Protein AF-A0A9X8H9K8-F1 (afdb_monomer_lite)

Secondary structure (DSSP, 8-state):
-HHHHHHHTTT---SSPEEE-S-TTSHHHHHHHHHHHHTT--EEE-SS--HHHHHHHHHHTT-SEEEE-HHHHHHHHH-GGGGGS--TT--EEEE-SS---HHHHHHHHHHHS-EEEEEEE-GGGSSEEEEPPTT-PPTT--BPBPTT-EEEEE-TTT-PBPPTT--EEEEEESTTS----TT-HHHHHHHB-TTSPEEEEEEEEE-TTS-EEEEEETTT----S---

Sequence (228 aa):
MAINLVQMGHSESFNSPAMIVLPYYHIYASTLMNMVLVSGYAQVILPKFDHRQFLHCLQRYRITKAHIVPPIATFLAKHPIVDEYDLSALRMLVSAAAPLGAGLQDAVHLRLGIQVKQCYGLTELSPIVNYSKDGHSKPASTGTLVPHTELRVVCPSSGADLPPDQVGELWYRGPQVMLGYLDNDQATEDTTTTCGFLKTGDLGYIDNDGHVFVVDRLKELIKYKGHQ

Organism: Aphanomyces astaci (NCBI:txid112090)

Foldseek 3Di:
DVVVLVLCVVQDDADFAEEQQDACVDLVSVSVVVNCVVNVHHYDYDNHDDPCVVQCCCQVRLGQEYEDEQVVLVCLLDPPCNVVHPNVSHAEYEYEPDFHDLVSQVSNCVRPVHGYAYFFFDVQQSTTQAGHHPPRGDRQFNHAGGPFKDWFFAAPVPRDGDDAPDKGWIKMAGPRGHPADPPCVPVRPVQADPVRIGTPQWIWGAHPVRTIHTDGGVVPPPPDPDDD

Radius of gyration: 18.36 Å; chains: 1; bounding box: 42×42×49 Å

Structure (mmCIF, N/CA/C/O backbone):
data_AF-A0A9X8H9K8-F1
#
_entry.id   AF-A0A9X8H9K8-F1
#
loop_
_atom_site.group_PDB
_atom_site.id
_atom_site.type_symbol
_atom_site.label_atom_id
_atom_site.label_alt_id
_atom_site.label_comp_id
_atom_site.label_asym_id
_atom_site.label_entity_id
_atom_site.label_seq_id
_atom_site.pdbx_PDB_ins_code
_atom_site.Cartn_x
_atom_site.Cartn_y
_atom_site.Cartn_z
_atom_site.occupancy
_atom_site.B_iso_or_equiv
_atom_site.auth_seq_id
_atom_site.auth_comp_id
_atom_site.auth_asym_id
_atom_site.auth_atom_id
_atom_site.pdbx_PDB_model_num
ATOM 1 N N . MET A 1 1 ? -1.819 -14.319 -6.420 1.00 74.69 1 MET A N 1
ATOM 2 C CA . MET A 1 1 ? -2.507 -14.137 -5.113 1.00 74.69 1 MET A CA 1
ATOM 3 C C . MET A 1 1 ? -1.893 -14.972 -3.984 1.00 74.69 1 MET A C 1
ATOM 5 O O . MET A 1 1 ? -1.414 -14.374 -3.036 1.00 74.69 1 MET A O 1
ATOM 9 N N . ALA A 1 2 ? -1.845 -16.314 -4.055 1.00 86.06 2 ALA A N 1
ATOM 10 C CA . ALA A 1 2 ? -1.319 -17.154 -2.957 1.00 86.06 2 ALA A CA 1
ATOM 11 C C . ALA A 1 2 ? 0.119 -16.798 -2.523 1.00 86.06 2 ALA A C 1
ATOM 13 O O . ALA A 1 2 ? 0.406 -16.709 -1.336 1.00 86.06 2 ALA A O 1
ATOM 14 N N . ILE A 1 3 ? 0.994 -16.508 -3.489 1.00 91.06 3 ILE A N 1
ATOM 15 C CA . ILE A 1 3 ? 2.368 -16.042 -3.246 1.00 91.06 3 ILE A CA 1
ATOM 16 C C . ILE A 1 3 ? 2.382 -14.758 -2.407 1.00 91.06 3 ILE A C 1
ATOM 18 O O . ILE A 1 3 ? 3.138 -14.657 -1.447 1.00 91.06 3 ILE A O 1
ATOM 22 N N . ASN A 1 4 ? 1.488 -13.815 -2.709 1.00 90.88 4 ASN A N 1
ATOM 23 C CA . ASN A 1 4 ? 1.386 -12.551 -1.991 1.00 90.88 4 ASN A CA 1
ATOM 24 C C . ASN A 1 4 ? 0.891 -12.753 -0.550 1.00 90.88 4 ASN A C 1
ATOM 26 O O . ASN A 1 4 ? 1.374 -12.076 0.348 1.00 90.88 4 ASN A O 1
ATOM 30 N N . LEU A 1 5 ? 0.033 -13.752 -0.289 1.00 89.75 5 LEU A N 1
ATOM 31 C CA . LEU A 1 5 ? -0.342 -14.133 1.084 1.00 89.75 5 LEU A CA 1
ATOM 32 C C . LEU A 1 5 ? 0.888 -14.546 1.910 1.00 89.75 5 LEU A C 1
ATOM 34 O O . LEU A 1 5 ? 1.029 -14.129 3.057 1.00 89.75 5 LEU A O 1
ATOM 38 N N . VAL A 1 6 ? 1.800 -15.323 1.314 1.00 89.50 6 VAL A N 1
ATOM 39 C CA . VAL A 1 6 ? 3.037 -15.778 1.973 1.00 89.50 6 VAL A CA 1
ATOM 40 C C . VAL A 1 6 ? 4.039 -14.631 2.138 1.00 89.50 6 VAL A C 1
ATOM 42 O O . VAL A 1 6 ? 4.610 -14.463 3.216 1.00 89.50 6 VAL A O 1
ATOM 45 N N . GLN A 1 7 ? 4.227 -13.809 1.099 1.00 91.69 7 GLN A N 1
ATOM 46 C CA . GLN A 1 7 ? 5.099 -12.628 1.145 1.00 91.69 7 GLN A CA 1
ATOM 47 C C . GLN A 1 7 ? 4.666 -11.653 2.247 1.00 91.69 7 GLN A C 1
ATOM 49 O O . GLN A 1 7 ? 5.504 -11.117 2.971 1.00 91.69 7 GLN A O 1
ATOM 54 N N . MET A 1 8 ? 3.356 -11.462 2.403 1.00 88.19 8 MET A N 1
ATOM 55 C CA . MET A 1 8 ? 2.783 -10.523 3.360 1.00 88.19 8 MET A CA 1
ATOM 56 C C . MET A 1 8 ? 2.756 -11.040 4.798 1.00 88.19 8 MET A C 1
ATOM 58 O O . MET A 1 8 ? 2.789 -10.222 5.713 1.00 88.19 8 MET A O 1
ATOM 62 N N . GLY A 1 9 ? 2.752 -12.358 5.023 1.00 81.56 9 GLY A N 1
ATOM 63 C CA . GLY A 1 9 ? 2.664 -12.941 6.370 1.00 81.56 9 GLY A CA 1
ATOM 64 C C . GLY A 1 9 ? 3.788 -12.524 7.331 1.00 81.56 9 GLY A C 1
ATOM 65 O O . GLY A 1 9 ? 3.611 -12.580 8.543 1.00 81.56 9 GLY A O 1
ATOM 66 N N . HIS A 1 10 ? 4.930 -12.063 6.810 1.00 74.44 10 HIS A N 1
ATOM 67 C CA . HIS A 1 10 ? 6.041 -11.549 7.623 1.00 74.44 10 HIS A CA 1
ATOM 68 C C . HIS A 1 10 ? 5.888 -10.069 8.009 1.00 74.44 10 HIS A C 1
ATOM 70 O O . HIS A 1 10 ? 6.450 -9.628 9.015 1.00 74.44 10 HIS A O 1
ATOM 76 N N . SER A 1 11 ? 5.154 -9.298 7.204 1.00 77.56 11 SER A N 1
ATOM 77 C CA . SER A 1 11 ? 5.037 -7.840 7.339 1.00 77.56 11 SER A CA 1
ATOM 78 C C . SER A 1 11 ? 3.696 -7.407 7.919 1.00 77.56 11 SER A C 1
ATOM 80 O O . SER A 1 11 ? 3.621 -6.358 8.560 1.00 77.56 11 SER A O 1
ATOM 82 N N . GLU A 1 12 ? 2.651 -8.204 7.709 1.00 83.75 12 GLU A N 1
ATOM 83 C CA . GLU A 1 12 ? 1.298 -7.925 8.160 1.00 83.75 12 GLU A CA 1
ATOM 84 C C . GLU A 1 12 ? 0.826 -8.995 9.141 1.00 83.75 12 GLU A C 1
ATOM 86 O O . GLU A 1 12 ? 0.737 -10.177 8.815 1.00 83.75 12 GLU A O 1
ATOM 91 N N . SER A 1 13 ? 0.504 -8.552 10.353 1.00 83.19 13 SER A N 1
ATOM 92 C CA . SER A 1 13 ? -0.080 -9.384 11.395 1.00 83.19 13 SER A CA 1
ATOM 93 C C . SER A 1 13 ? -1.441 -8.842 11.816 1.00 83.19 13 SER A C 1
ATOM 95 O O . SER A 1 13 ? -1.668 -7.628 11.898 1.00 83.19 13 SER A O 1
ATOM 97 N N . PHE A 1 14 ? -2.343 -9.776 12.105 1.00 86.50 14 PHE A N 1
ATOM 98 C CA . PHE A 1 14 ? -3.642 -9.501 12.698 1.00 86.50 14 PHE A CA 1
ATOM 99 C C . PHE A 1 14 ? -3.575 -9.813 14.192 1.00 86.50 14 PHE A C 1
ATOM 101 O O . PHE A 1 14 ? -2.952 -10.782 14.607 1.00 86.50 14 PHE A O 1
ATOM 108 N N . ASN A 1 15 ? -4.196 -8.971 15.014 1.00 89.69 15 ASN A N 1
ATOM 109 C CA . ASN A 1 15 ? -4.331 -9.178 16.462 1.00 89.69 15 ASN A CA 1
ATOM 110 C C . ASN A 1 15 ? -5.748 -8.846 16.969 1.00 89.69 15 ASN A C 1
ATOM 112 O O . ASN A 1 15 ? -6.004 -8.852 18.170 1.00 89.69 15 ASN A O 1
ATOM 116 N N . SER A 1 16 ? -6.666 -8.564 16.047 1.00 93.00 16 SER A N 1
ATOM 117 C CA . SER A 1 16 ? -8.094 -8.336 16.257 1.00 93.00 16 SER A CA 1
ATOM 118 C C . SER A 1 16 ? -8.845 -8.770 14.988 1.00 93.00 16 SER A C 1
ATOM 120 O O . SER A 1 16 ? -8.193 -9.096 13.988 1.00 93.00 16 SER A O 1
ATOM 122 N N . PRO A 1 17 ? -10.189 -8.819 14.992 1.00 95.12 17 PRO A N 1
ATOM 123 C CA . PRO A 1 17 ? -10.944 -9.033 13.764 1.00 95.12 17 PRO A CA 1
ATOM 124 C C . PRO A 1 17 ? -10.557 -8.010 12.689 1.00 95.12 17 PRO A C 1
ATOM 126 O O . PRO A 1 17 ? -10.309 -6.844 12.992 1.00 95.12 17 PRO A O 1
ATOM 129 N N . ALA A 1 18 ? -10.527 -8.427 11.427 1.00 92.75 18 ALA A N 1
ATOM 130 C CA . ALA A 1 18 ? -10.243 -7.518 10.327 1.00 92.75 18 ALA A CA 1
ATOM 131 C C . ALA A 1 18 ? -11.543 -6.944 9.767 1.00 92.75 18 ALA A C 1
ATOM 133 O O . ALA A 1 18 ? -12.471 -7.681 9.426 1.00 92.75 18 ALA A O 1
ATOM 134 N N . MET A 1 19 ? -11.601 -5.622 9.639 1.00 93.81 19 MET A N 1
ATOM 135 C CA . MET A 1 19 ? -12.696 -4.957 8.948 1.00 93.81 19 MET A CA 1
ATOM 136 C C . MET A 1 19 ? -12.435 -4.927 7.443 1.00 93.81 19 MET A C 1
ATOM 138 O O . MET A 1 19 ? -11.392 -4.440 7.004 1.00 93.81 19 MET A O 1
ATOM 142 N N . ILE A 1 20 ? -13.408 -5.391 6.660 1.00 92.44 20 ILE A N 1
ATOM 143 C CA . ILE A 1 20 ? -13.356 -5.366 5.200 1.00 92.44 20 ILE A CA 1
ATOM 144 C C . ILE A 1 20 ? -14.542 -4.561 4.679 1.00 92.44 20 ILE A C 1
ATOM 146 O O . ILE A 1 20 ? -15.690 -4.995 4.737 1.00 92.44 20 ILE A O 1
ATOM 150 N N . VAL A 1 21 ? -14.235 -3.372 4.167 1.00 93.06 21 VAL A N 1
ATOM 151 C CA . VAL A 1 21 ? -15.191 -2.420 3.574 1.00 93.06 21 VAL A CA 1
ATOM 152 C C . VAL A 1 21 ? -14.879 -2.139 2.096 1.00 93.06 21 VAL A C 1
ATOM 154 O O . VAL A 1 21 ? -15.425 -1.228 1.479 1.00 93.06 21 VAL A O 1
ATOM 157 N N . LEU A 1 22 ? -13.959 -2.921 1.528 1.00 91.06 22 LEU A N 1
ATOM 158 C CA . LEU A 1 22 ? -13.488 -2.814 0.153 1.00 91.06 22 LEU A CA 1
ATOM 159 C C . LEU A 1 22 ? -14.243 -3.808 -0.751 1.00 91.06 22 LEU A C 1
ATOM 161 O O . LEU A 1 22 ? -14.633 -4.874 -0.270 1.00 91.06 22 LEU A O 1
ATOM 165 N N . PRO A 1 23 ? -14.424 -3.525 -2.054 1.00 90.00 23 PRO A N 1
ATOM 166 C CA . PRO A 1 23 ? -15.195 -4.399 -2.937 1.00 90.00 23 PRO A CA 1
ATOM 167 C C . PRO A 1 23 ? -14.481 -5.726 -3.227 1.00 90.00 23 PRO A C 1
ATOM 169 O O . PRO A 1 23 ? -13.364 -5.724 -3.737 1.00 90.00 23 PRO A O 1
ATOM 172 N N . TYR A 1 24 ? -15.139 -6.861 -2.966 1.00 90.06 24 TYR A N 1
ATOM 173 C CA . TYR A 1 24 ? -14.538 -8.209 -3.053 1.00 90.06 24 TYR A CA 1
ATOM 174 C C . TYR A 1 24 ? -14.131 -8.621 -4.469 1.00 90.06 24 TYR A C 1
ATOM 176 O O . TYR A 1 24 ? -13.235 -9.444 -4.635 1.00 90.06 24 TYR A O 1
ATOM 184 N N . TYR A 1 25 ? -14.755 -8.031 -5.489 1.00 89.81 25 TYR A N 1
ATOM 185 C CA . TYR A 1 25 ? -14.369 -8.246 -6.883 1.00 89.81 25 TYR A CA 1
ATOM 186 C C . TYR A 1 25 ? -13.014 -7.609 -7.224 1.00 89.81 25 TYR A C 1
ATOM 188 O O . TYR A 1 25 ? -12.415 -7.955 -8.237 1.00 89.81 25 TYR A O 1
ATOM 196 N N . HIS A 1 26 ? -12.522 -6.676 -6.402 1.00 92.88 26 HIS A N 1
ATOM 197 C CA . HIS A 1 26 ? -11.209 -6.077 -6.576 1.00 92.88 26 HIS A CA 1
ATOM 198 C C . HIS A 1 26 ? -10.160 -6.842 -5.765 1.00 92.88 26 HIS A C 1
ATOM 200 O O . HIS A 1 26 ? -10.367 -7.208 -4.603 1.00 92.88 26 HIS A O 1
ATOM 206 N N . ILE A 1 27 ? -8.986 -7.029 -6.362 1.00 93.25 27 ILE A N 1
ATOM 207 C CA . ILE A 1 27 ? -7.906 -7.855 -5.814 1.00 93.25 27 ILE A CA 1
ATOM 208 C C . ILE A 1 27 ? -7.432 -7.419 -4.421 1.00 93.25 27 ILE A C 1
ATOM 210 O O . ILE A 1 27 ? -7.004 -8.258 -3.632 1.00 93.25 27 ILE A O 1
ATOM 214 N N . TYR A 1 28 ? -7.548 -6.129 -4.088 1.00 92.50 28 TYR A N 1
ATOM 215 C CA . TYR A 1 28 ? -7.171 -5.616 -2.769 1.00 92.50 28 TYR A CA 1
ATOM 216 C C . TYR A 1 28 ? -8.033 -6.241 -1.658 1.00 92.50 28 TYR A C 1
ATOM 218 O O . TYR A 1 28 ? -7.501 -6.795 -0.696 1.00 92.50 28 TYR A O 1
ATOM 226 N N . ALA A 1 29 ? -9.360 -6.232 -1.821 1.00 92.69 29 ALA A N 1
ATOM 227 C CA . ALA A 1 29 ? -10.271 -6.834 -0.853 1.00 92.69 29 ALA A CA 1
ATOM 228 C C . ALA A 1 29 ? -10.161 -8.362 -0.851 1.00 92.69 29 ALA A C 1
ATOM 230 O O . ALA A 1 29 ? -10.112 -8.966 0.217 1.00 92.69 29 ALA A O 1
ATOM 231 N N . SER A 1 30 ? -10.074 -8.976 -2.038 1.00 92.62 30 SER A N 1
ATOM 232 C CA . SER A 1 30 ? -9.941 -10.432 -2.172 1.00 92.62 30 SER A CA 1
ATOM 233 C C . SER A 1 30 ? -8.671 -10.955 -1.490 1.00 92.62 30 SER A C 1
ATOM 235 O O . SER A 1 30 ? -8.712 -11.945 -0.759 1.00 92.62 30 SER A O 1
ATOM 237 N N . THR A 1 31 ? -7.545 -10.254 -1.638 1.00 92.50 31 THR A N 1
ATOM 238 C CA . THR A 1 31 ? -6.287 -10.633 -0.975 1.00 92.50 31 THR A CA 1
ATOM 239 C C . THR A 1 31 ? -6.387 -10.455 0.534 1.00 92.50 31 THR A C 1
ATOM 241 O O . THR A 1 31 ? -6.048 -11.382 1.263 1.00 92.50 31 THR A O 1
ATOM 244 N N . LEU A 1 32 ? -6.929 -9.328 1.014 1.00 91.88 32 LEU A N 1
ATOM 245 C CA . LEU A 1 32 ? -7.140 -9.101 2.447 1.00 91.88 32 LEU A CA 1
ATOM 246 C C . LEU A 1 32 ? -8.042 -10.175 3.071 1.00 91.88 32 LEU A C 1
ATOM 248 O O . LEU A 1 32 ? -7.692 -10.736 4.104 1.00 91.88 32 LEU A O 1
ATOM 252 N N . MET A 1 33 ? -9.164 -10.504 2.427 1.00 92.88 33 MET A N 1
ATOM 253 C CA . MET A 1 33 ? -10.067 -11.578 2.853 1.00 92.88 33 MET A CA 1
ATOM 254 C C . MET A 1 33 ? -9.301 -12.894 3.042 1.00 92.88 33 MET A C 1
ATOM 256 O O . MET A 1 33 ? -9.379 -13.519 4.099 1.00 92.88 33 MET A O 1
ATOM 260 N N . ASN A 1 34 ? -8.503 -13.291 2.047 1.00 92.25 34 ASN A N 1
ATOM 261 C CA . ASN A 1 34 ? -7.706 -14.515 2.113 1.00 92.25 34 ASN A CA 1
ATOM 262 C C . ASN A 1 34 ? -6.601 -14.458 3.183 1.00 92.25 34 ASN A C 1
ATOM 264 O O . ASN A 1 34 ? -6.372 -15.456 3.865 1.00 92.25 34 ASN A O 1
ATOM 268 N N . MET A 1 35 ? -5.948 -13.309 3.384 1.00 91.38 35 MET A N 1
ATOM 269 C CA . MET A 1 35 ? -4.944 -13.137 4.444 1.00 91.38 35 MET A CA 1
ATOM 270 C C . MET A 1 35 ? -5.549 -13.352 5.833 1.00 91.38 35 MET A C 1
ATOM 272 O O . MET A 1 35 ? -4.948 -14.022 6.674 1.00 91.38 35 MET A O 1
ATOM 276 N N . VAL A 1 36 ? -6.747 -12.814 6.066 1.00 92.12 36 VAL A N 1
ATOM 277 C CA . VAL A 1 36 ? -7.453 -12.942 7.346 1.00 92.12 36 VAL A CA 1
ATOM 278 C C . VAL A 1 36 ? -7.913 -14.382 7.571 1.00 92.12 36 VAL A C 1
ATOM 280 O O . VAL A 1 36 ? -7.727 -14.907 8.670 1.00 92.12 36 VAL A O 1
ATOM 283 N N . LEU A 1 37 ? -8.439 -15.040 6.527 1.00 91.56 37 LEU A N 1
ATOM 284 C CA . LEU A 1 37 ? -8.818 -16.458 6.571 1.00 91.56 37 LEU A CA 1
ATOM 285 C C . LEU A 1 37 ? -7.637 -17.354 6.951 1.00 91.56 37 LEU A C 1
ATOM 287 O O . LEU A 1 37 ? -7.751 -18.148 7.880 1.00 91.56 37 LEU A O 1
ATOM 291 N N . VAL A 1 38 ? -6.499 -17.206 6.266 1.00 91.12 38 VAL A N 1
ATOM 292 C CA . VAL A 1 38 ? -5.294 -18.016 6.525 1.00 91.12 38 VAL A CA 1
ATOM 293 C C . VAL A 1 38 ? -4.709 -17.735 7.909 1.00 91.12 38 VAL A C 1
ATOM 295 O O . VAL A 1 38 ? -4.151 -18.631 8.536 1.00 91.12 38 VAL A O 1
ATOM 298 N N . SER A 1 39 ? -4.878 -16.514 8.413 1.00 90.06 39 SER A N 1
ATOM 299 C CA . SER A 1 39 ? -4.414 -16.120 9.745 1.00 90.06 39 SER A CA 1
ATOM 300 C C . SER A 1 39 ? -5.356 -16.574 10.872 1.00 90.06 39 SER A C 1
ATOM 302 O O . SER A 1 39 ? -5.020 -16.406 12.041 1.00 90.06 39 SER A O 1
ATOM 304 N N . GLY A 1 40 ? -6.532 -17.133 10.554 1.00 92.44 40 GLY A N 1
ATOM 305 C CA . GLY A 1 40 ? -7.491 -17.647 11.539 1.00 92.44 40 GLY A CA 1
ATOM 306 C C . GLY A 1 40 ? -8.252 -16.571 12.323 1.00 92.44 40 GLY A C 1
ATOM 307 O O . GLY A 1 40 ? -8.794 -16.863 13.389 1.00 92.44 40 GLY A O 1
ATOM 308 N N . TYR A 1 41 ? -8.307 -15.333 11.819 1.00 93.88 41 TYR A N 1
ATOM 309 C CA . TYR A 1 41 ? -9.029 -14.232 12.465 1.00 93.88 41 TYR A CA 1
ATOM 310 C C . TYR A 1 41 ? -10.443 -14.062 11.897 1.00 93.88 41 TYR A C 1
ATOM 312 O O . TYR A 1 41 ? -10.744 -14.419 10.758 1.00 93.88 41 TYR A O 1
ATOM 320 N N . ALA A 1 42 ? -11.333 -13.482 12.704 1.00 95.00 42 ALA A N 1
ATOM 321 C CA . ALA A 1 42 ? -12.679 -13.137 12.264 1.00 95.00 42 ALA A CA 1
ATOM 322 C C . ALA A 1 42 ? -12.664 -11.965 11.267 1.00 95.00 42 ALA A C 1
ATOM 324 O O . ALA A 1 42 ? -11.843 -11.051 11.368 1.00 95.00 42 ALA A O 1
ATOM 325 N N . GLN A 1 43 ? -13.625 -11.967 10.343 1.00 94.69 43 GLN A N 1
ATOM 326 C CA . GLN A 1 43 ? -13.836 -10.894 9.372 1.00 94.69 43 GLN A CA 1
ATOM 327 C C . GLN A 1 43 ? -15.133 -10.151 9.682 1.00 94.69 43 GLN A C 1
ATOM 329 O O . GLN A 1 43 ? -16.191 -10.764 9.823 1.00 94.69 43 GLN A O 1
ATOM 334 N N . VAL A 1 44 ? -15.055 -8.825 9.754 1.00 95.88 44 VAL A N 1
ATOM 335 C CA . VAL A 1 44 ? -16.216 -7.938 9.857 1.00 95.88 44 VAL A CA 1
ATOM 336 C C . VAL A 1 44 ? -16.438 -7.310 8.489 1.00 95.88 44 VAL A C 1
ATOM 338 O O . VAL A 1 44 ? -15.660 -6.462 8.054 1.00 95.88 44 VAL A O 1
ATOM 341 N N . ILE A 1 45 ? -17.481 -7.757 7.794 1.00 94.56 45 ILE A N 1
ATOM 342 C CA . ILE A 1 45 ? -17.725 -7.417 6.390 1.00 94.56 45 ILE A CA 1
ATOM 343 C C . ILE A 1 45 ? -18.803 -6.343 6.304 1.00 94.56 45 ILE A C 1
ATOM 345 O O . ILE A 1 45 ? -19.918 -6.538 6.788 1.00 94.56 45 ILE A O 1
ATOM 349 N N . LEU A 1 46 ? -18.480 -5.227 5.653 1.00 93.44 46 LEU A N 1
ATOM 350 C CA . LEU A 1 46 ? -19.440 -4.183 5.310 1.00 93.44 46 LEU A CA 1
ATOM 351 C C . LEU A 1 46 ? -19.689 -4.225 3.793 1.00 93.44 46 LEU A C 1
ATOM 353 O O . LEU A 1 46 ? -18.774 -3.903 3.035 1.00 93.44 46 LEU A O 1
ATOM 357 N N . PRO A 1 47 ? -20.905 -4.582 3.324 1.00 88.38 47 PRO A N 1
ATOM 358 C CA . PRO A 1 47 ? -21.208 -4.688 1.889 1.00 88.38 47 PRO A CA 1
ATOM 359 C C . PRO A 1 47 ? -21.023 -3.378 1.116 1.00 88.38 47 PRO A C 1
ATOM 361 O O . PRO A 1 47 ? -20.789 -3.381 -0.089 1.00 88.38 47 PRO A O 1
ATOM 364 N N . LYS A 1 48 ? -21.167 -2.252 1.817 1.00 89.50 48 LYS A N 1
ATOM 365 C CA . LYS A 1 48 ? -20.919 -0.903 1.319 1.00 89.50 48 LYS A CA 1
ATOM 366 C C . LYS A 1 48 ? -20.405 -0.033 2.457 1.00 89.50 48 LYS A C 1
ATOM 368 O O . LYS A 1 48 ? -20.696 -0.298 3.623 1.00 89.50 48 LYS A O 1
ATOM 373 N N . PHE A 1 49 ? -19.688 1.029 2.113 1.00 93.88 49 PHE A N 1
ATOM 374 C CA . PHE A 1 49 ? -19.282 2.026 3.091 1.00 93.88 49 PHE A CA 1
ATOM 375 C C . PHE A 1 49 ? -20.499 2.837 3.556 1.00 93.88 49 PHE A C 1
ATOM 377 O O . PHE A 1 49 ? -21.150 3.514 2.763 1.00 93.88 49 PHE A O 1
ATOM 384 N N . ASP A 1 50 ? -20.794 2.752 4.850 1.00 95.81 50 ASP A N 1
ATOM 385 C CA . ASP A 1 50 ? -21.749 3.595 5.564 1.00 95.81 50 ASP A CA 1
ATOM 386 C C . ASP A 1 50 ? -21.052 4.147 6.809 1.00 95.81 50 ASP A C 1
ATOM 388 O O . ASP A 1 50 ? -20.444 3.390 7.568 1.00 95.81 50 ASP A O 1
ATOM 392 N N . HIS A 1 51 ? -21.125 5.464 7.017 1.00 96.81 51 HIS A N 1
ATOM 393 C CA . HIS A 1 51 ? -20.372 6.150 8.070 1.00 96.81 51 HIS A CA 1
ATOM 394 C C . HIS A 1 51 ? -20.662 5.584 9.466 1.00 96.81 51 HIS A C 1
ATOM 396 O O . HIS A 1 51 ? -19.733 5.338 10.237 1.00 96.81 51 HIS A O 1
ATOM 402 N N . ARG A 1 52 ? -21.943 5.366 9.795 1.00 97.44 52 ARG A N 1
ATOM 403 C CA . ARG A 1 52 ? -22.357 4.914 11.130 1.00 97.44 52 ARG A CA 1
ATOM 404 C C . ARG A 1 52 ? -22.024 3.446 11.333 1.00 97.44 52 ARG A C 1
ATOM 406 O O . ARG A 1 52 ? -21.479 3.099 12.375 1.00 97.44 52 ARG A O 1
ATOM 413 N N . GLN A 1 53 ? -22.301 2.593 10.348 1.00 97.25 53 GLN A N 1
ATOM 414 C CA . GLN A 1 53 ? -21.977 1.168 10.445 1.00 97.25 53 GLN A CA 1
ATOM 415 C C . GLN A 1 53 ? -20.469 0.939 10.541 1.00 97.25 53 GLN A C 1
ATOM 417 O O . GLN A 1 53 ? -20.030 0.148 11.372 1.00 97.25 53 GLN A O 1
ATOM 422 N N . PHE A 1 54 ? -19.672 1.664 9.751 1.00 98.00 54 PHE A N 1
ATOM 423 C CA . PHE A 1 54 ? -18.214 1.577 9.791 1.00 98.00 54 PHE A CA 1
ATOM 424 C C . PHE A 1 54 ? -17.676 1.916 11.185 1.00 98.00 54 PHE A C 1
ATOM 426 O O . PHE A 1 54 ? -17.004 1.091 11.802 1.00 98.00 54 PHE A O 1
ATOM 433 N N . LEU A 1 55 ? -18.042 3.080 11.729 1.00 98.38 55 LEU A N 1
ATOM 434 C CA . LEU A 1 55 ? -17.602 3.501 13.063 1.00 98.38 55 LEU A CA 1
ATOM 435 C C . LEU A 1 55 ? -18.132 2.584 14.174 1.00 98.38 55 LEU A C 1
ATOM 437 O O . LEU A 1 55 ? -17.374 2.183 15.059 1.00 98.38 55 LEU A O 1
ATOM 441 N N . HIS A 1 56 ? -19.403 2.177 14.094 1.00 98.19 56 HIS A N 1
ATOM 442 C CA . HIS A 1 56 ? -19.998 1.236 15.040 1.00 98.19 56 HIS A CA 1
ATOM 443 C C . HIS A 1 56 ? -19.233 -0.087 15.072 1.00 98.19 56 HIS A C 1
ATOM 445 O O . HIS A 1 56 ? -18.942 -0.602 16.149 1.00 98.19 56 HIS A O 1
ATOM 451 N N . CYS A 1 57 ? -18.874 -0.636 13.911 1.00 98.00 57 CYS A N 1
ATOM 452 C CA . CYS A 1 57 ? -18.117 -1.876 13.832 1.00 98.00 57 CYS A CA 1
ATOM 453 C C . CYS A 1 57 ? -16.681 -1.719 14.355 1.00 98.00 57 CYS A C 1
ATOM 455 O O . CYS A 1 57 ? -16.210 -2.617 15.055 1.00 98.00 57 CYS A O 1
ATOM 457 N N . LEU A 1 58 ? -16.007 -0.593 14.080 1.00 97.81 58 LEU A N 1
ATOM 458 C CA . LEU A 1 58 ? -14.677 -0.313 14.637 1.00 97.81 58 LEU A 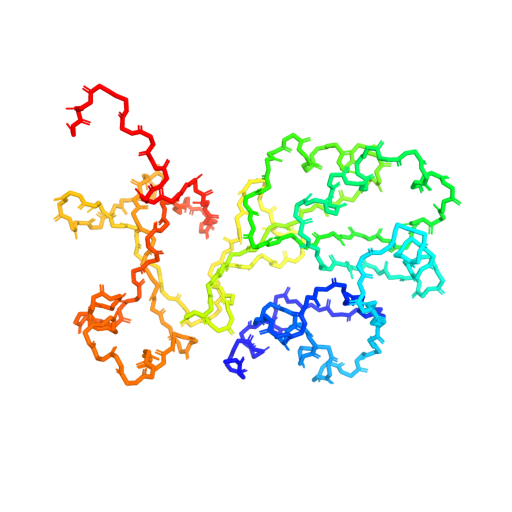CA 1
ATOM 459 C C . LEU A 1 58 ? -14.709 -0.360 16.173 1.00 97.81 58 LEU A C 1
ATOM 461 O O . LEU A 1 58 ? -13.898 -1.062 16.782 1.00 97.81 58 LEU A O 1
ATOM 465 N N . GLN A 1 59 ? -15.691 0.310 16.784 1.00 98.25 59 GLN A N 1
ATOM 466 C CA . GLN A 1 59 ? -15.889 0.341 18.235 1.00 98.25 59 GLN A CA 1
ATOM 467 C C . GLN A 1 59 ? -16.318 -1.027 18.794 1.00 98.25 59 GLN A C 1
ATOM 469 O O . GLN A 1 59 ? -15.686 -1.570 19.703 1.00 98.25 59 GLN A O 1
ATOM 474 N N . ARG A 1 60 ? -17.394 -1.615 18.252 1.00 98.06 60 ARG A N 1
ATOM 475 C CA . ARG A 1 60 ? -18.037 -2.832 18.781 1.00 98.06 60 ARG A CA 1
ATOM 476 C C . ARG A 1 60 ? -17.108 -4.039 18.786 1.00 98.06 60 ARG A C 1
ATOM 478 O O . ARG A 1 60 ? -17.168 -4.838 19.726 1.00 98.06 60 ARG A O 1
ATOM 485 N N . TYR A 1 61 ? -16.303 -4.177 17.734 1.00 97.69 61 TYR A N 1
ATOM 486 C CA . TYR A 1 61 ? -15.383 -5.299 17.542 1.00 97.69 61 TYR A CA 1
ATOM 487 C C . TYR A 1 61 ? -13.940 -4.963 17.928 1.00 97.69 61 TYR A C 1
ATOM 489 O O . TYR A 1 61 ? -13.068 -5.815 17.777 1.00 97.69 61 TYR A O 1
ATOM 497 N N . ARG A 1 62 ? -13.698 -3.752 18.459 1.00 97.19 62 ARG A N 1
ATOM 498 C CA . ARG A 1 62 ? -12.382 -3.270 18.908 1.00 97.19 62 ARG A CA 1
ATOM 499 C C . ARG A 1 62 ? -11.293 -3.479 17.852 1.00 97.19 62 ARG A C 1
ATOM 501 O O . ARG A 1 62 ? -10.221 -4.003 18.146 1.00 97.19 62 ARG A O 1
ATOM 508 N N . ILE A 1 63 ? -11.596 -3.083 16.618 1.00 97.06 63 ILE A N 1
ATOM 509 C CA . ILE A 1 63 ? -10.702 -3.251 15.470 1.00 97.06 63 ILE A CA 1
ATOM 510 C C . ILE A 1 63 ? -9.437 -2.420 15.699 1.00 97.06 63 ILE A C 1
ATOM 512 O O . ILE A 1 63 ? -9.501 -1.205 15.876 1.00 97.06 63 ILE A O 1
ATOM 516 N N . THR A 1 64 ? -8.283 -3.077 15.685 1.00 95.62 64 THR A N 1
ATOM 517 C CA . THR A 1 64 ? -6.974 -2.446 15.927 1.00 95.62 64 THR A CA 1
ATOM 518 C C . THR A 1 64 ? -6.334 -1.914 14.654 1.00 95.62 64 THR A C 1
ATOM 520 O O . THR A 1 64 ? -5.565 -0.952 14.703 1.00 95.62 64 THR A O 1
ATOM 523 N N . LYS A 1 65 ? -6.656 -2.517 13.508 1.00 93.56 65 LYS A N 1
ATOM 524 C CA . LYS A 1 65 ? -6.119 -2.148 12.203 1.00 93.56 65 LYS A CA 1
ATOM 525 C C . LYS A 1 65 ? -7.201 -2.260 11.139 1.00 93.56 65 LYS A C 1
ATOM 527 O O . LYS A 1 65 ? -7.848 -3.300 11.023 1.00 93.56 65 LYS A O 1
ATOM 532 N N . ALA A 1 66 ? -7.384 -1.203 10.353 1.00 95.00 66 ALA A N 1
ATOM 533 C CA . ALA A 1 66 ? -8.340 -1.198 9.249 1.00 95.00 66 ALA A CA 1
ATOM 534 C C . ALA A 1 66 ? -7.657 -0.865 7.918 1.00 95.00 66 ALA A C 1
ATOM 536 O O . ALA A 1 66 ? -6.827 0.041 7.830 1.00 95.00 66 ALA A O 1
ATOM 537 N N . HIS A 1 67 ? -8.037 -1.613 6.884 1.00 94.31 67 HIS A N 1
ATOM 538 C CA . HIS A 1 67 ? -7.604 -1.403 5.508 1.00 94.31 67 HIS A CA 1
ATOM 539 C C . HIS A 1 67 ? -8.655 -0.563 4.786 1.00 94.31 67 HIS A C 1
ATOM 541 O O . HIS A 1 67 ? -9.838 -0.914 4.765 1.00 94.31 67 HIS A O 1
ATOM 547 N N . ILE A 1 68 ? -8.231 0.571 4.243 1.00 95.44 68 ILE A N 1
ATOM 548 C CA . ILE A 1 68 ? -9.108 1.626 3.747 1.00 95.44 68 ILE A CA 1
ATOM 549 C C . ILE A 1 68 ? -8.583 2.216 2.431 1.00 95.44 68 ILE A C 1
ATOM 551 O O . ILE A 1 68 ? -7.520 1.857 1.930 1.00 95.44 68 ILE A O 1
ATOM 555 N N . VAL A 1 69 ? -9.349 3.150 1.875 1.00 93.62 69 VAL A N 1
ATOM 556 C CA . VAL A 1 69 ? -8.961 3.995 0.736 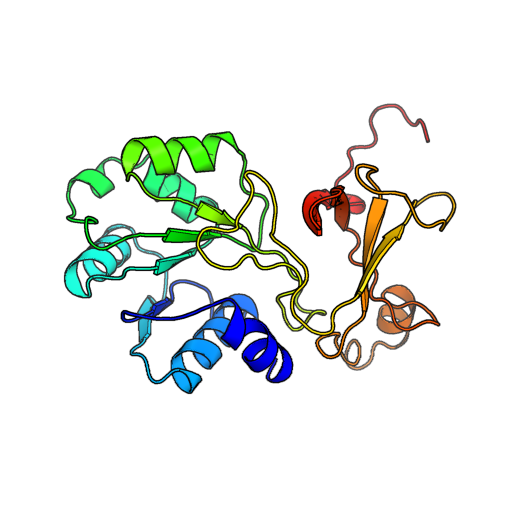1.00 93.62 69 VAL A CA 1
ATOM 557 C C . VAL A 1 69 ? -8.925 5.472 1.162 1.00 93.62 69 VAL A C 1
ATOM 559 O O . VAL A 1 69 ? -9.570 5.821 2.161 1.00 93.62 69 VAL A O 1
ATOM 562 N N . PRO A 1 70 ? -8.248 6.371 0.417 1.00 93.31 70 PRO A N 1
ATOM 563 C CA . PRO A 1 70 ? -8.103 7.781 0.801 1.00 93.31 70 PRO A CA 1
ATOM 564 C C . PRO A 1 70 ? -9.406 8.535 1.145 1.00 93.31 70 PRO A C 1
ATOM 566 O O . PRO A 1 70 ? -9.394 9.330 2.092 1.00 93.31 70 PRO A O 1
ATOM 569 N N . PRO A 1 71 ? -10.561 8.286 0.486 1.00 94.94 71 PRO A N 1
ATOM 570 C CA . PRO A 1 71 ? -11.828 8.896 0.898 1.00 94.94 71 PRO A CA 1
ATOM 571 C C . PRO A 1 71 ? -12.250 8.552 2.335 1.00 94.94 71 PRO A C 1
ATOM 573 O O . PRO A 1 71 ? -12.752 9.417 3.051 1.00 94.94 71 PRO A O 1
ATOM 576 N N . ILE A 1 72 ? -11.995 7.323 2.798 1.00 96.44 72 ILE A N 1
ATOM 577 C CA . ILE A 1 72 ? -12.311 6.903 4.173 1.00 96.44 72 ILE A CA 1
ATOM 578 C C . ILE A 1 72 ? -11.347 7.562 5.168 1.00 96.44 72 ILE A C 1
ATOM 580 O O . ILE A 1 72 ? -11.775 7.992 6.236 1.00 96.44 72 ILE A O 1
ATOM 584 N N . ALA A 1 73 ? -10.066 7.719 4.811 1.00 96.12 73 ALA A N 1
ATOM 585 C CA . ALA A 1 73 ? -9.117 8.484 5.626 1.00 96.12 73 ALA A CA 1
ATOM 586 C C . ALA A 1 73 ? -9.563 9.951 5.759 1.00 96.12 73 ALA A C 1
ATOM 588 O O . ALA A 1 73 ? -9.529 10.515 6.849 1.00 96.12 73 ALA A O 1
ATOM 589 N N . THR A 1 74 ? -10.059 10.550 4.670 1.00 96.38 74 THR A N 1
ATOM 590 C CA . THR A 1 74 ? -10.618 11.914 4.674 1.00 96.38 74 THR A CA 1
ATOM 591 C C . THR A 1 74 ? -11.837 12.020 5.583 1.00 96.38 74 THR A C 1
ATOM 593 O O . THR A 1 74 ? -11.939 12.964 6.369 1.00 96.38 74 THR A O 1
ATOM 596 N N . PHE A 1 75 ? -12.744 11.044 5.508 1.00 97.69 75 PHE A N 1
ATOM 597 C CA . PHE A 1 75 ? -13.891 10.946 6.406 1.00 97.69 75 PHE A CA 1
ATOM 598 C C . PHE A 1 75 ? -13.450 10.886 7.877 1.00 97.69 75 PHE A C 1
ATOM 600 O O . PHE A 1 75 ? -13.907 11.702 8.678 1.00 97.69 75 PHE A O 1
ATOM 607 N N . LEU A 1 76 ? -12.515 9.992 8.213 1.00 97.75 76 LEU A N 1
ATOM 608 C CA . LEU A 1 76 ? -11.978 9.850 9.569 1.00 97.75 76 LEU A CA 1
ATOM 609 C C . LEU A 1 76 ? -11.315 11.142 10.068 1.00 97.75 76 LEU A C 1
ATOM 611 O O . LEU A 1 76 ? -11.532 11.542 11.209 1.00 97.75 76 LEU A O 1
ATOM 615 N N . ALA A 1 77 ? -10.580 11.843 9.207 1.00 97.06 77 ALA A N 1
ATOM 616 C CA . ALA A 1 77 ? -9.913 13.093 9.560 1.00 97.06 77 ALA A CA 1
ATOM 617 C C . ALA A 1 77 ? -10.875 14.269 9.796 1.00 97.06 77 ALA A C 1
ATOM 619 O O . ALA A 1 77 ? -10.570 15.136 10.608 1.00 97.06 77 ALA A O 1
ATOM 620 N N . LYS A 1 78 ? -12.009 14.337 9.083 1.00 97.00 78 LYS A N 1
ATOM 621 C CA . LYS A 1 78 ? -12.795 15.586 8.980 1.00 97.00 78 LYS A CA 1
ATOM 622 C C . LYS A 1 78 ? -14.239 15.502 9.463 1.00 97.00 78 LYS A C 1
ATOM 624 O O . LYS A 1 78 ? -14.807 16.522 9.837 1.00 97.00 78 LYS A O 1
ATOM 629 N N . HIS A 1 79 ? -14.879 14.335 9.407 1.00 98.12 79 HIS A N 1
ATOM 630 C CA . HIS A 1 79 ? -16.321 14.253 9.644 1.00 98.12 79 HIS A CA 1
ATOM 631 C C . HIS A 1 79 ? -16.638 14.256 11.152 1.00 98.12 79 HIS A C 1
ATOM 633 O O . HIS A 1 79 ? -16.119 13.390 11.856 1.00 98.12 79 HIS A O 1
ATOM 639 N N . PRO A 1 80 ? -17.506 15.142 11.680 1.00 97.62 80 PRO A N 1
ATOM 640 C CA . PRO A 1 80 ? -17.722 15.311 13.128 1.00 97.62 80 PRO A CA 1
ATOM 641 C C . PRO A 1 80 ? -18.257 14.054 13.827 1.00 97.62 80 PRO A C 1
ATOM 643 O O . PRO A 1 80 ? -17.853 13.754 14.938 1.00 97.62 80 PRO A O 1
ATOM 646 N N . ILE A 1 81 ? -19.076 13.255 13.135 1.00 98.19 81 ILE A N 1
ATOM 647 C CA . ILE A 1 81 ? -19.626 11.991 13.661 1.00 98.19 81 ILE A CA 1
ATOM 648 C C . ILE A 1 81 ? -18.574 11.017 14.218 1.00 98.19 81 ILE A C 1
ATOM 650 O O . ILE A 1 81 ? -18.907 10.159 15.021 1.00 98.19 81 ILE A O 1
ATOM 654 N N . VAL A 1 82 ? -17.316 11.114 13.779 1.00 98.25 82 VAL A N 1
ATOM 655 C CA . VAL A 1 82 ? -16.220 10.269 14.273 1.00 98.25 82 VAL A CA 1
ATOM 656 C C . VAL A 1 82 ? -16.015 10.468 15.778 1.00 98.25 82 VAL A C 1
ATOM 658 O O . VAL A 1 82 ? -15.721 9.498 16.467 1.00 98.25 82 VAL A O 1
ATOM 661 N N . ASP A 1 83 ? -16.259 11.678 16.293 1.00 97.50 83 ASP A N 1
ATOM 662 C CA . ASP A 1 83 ? -16.103 12.009 17.715 1.00 97.50 83 ASP A CA 1
ATOM 663 C C . ASP A 1 83 ? -17.239 11.426 18.586 1.00 97.50 83 ASP A C 1
ATOM 665 O O . ASP A 1 83 ? -17.145 11.433 19.810 1.00 97.50 83 ASP A O 1
ATOM 669 N N . GLU A 1 84 ? -18.306 10.890 17.974 1.00 98.25 84 GLU A N 1
ATOM 670 C CA . GLU A 1 84 ? -19.396 10.191 18.677 1.00 98.25 84 GLU A CA 1
ATOM 671 C C . GLU A 1 84 ? -19.041 8.730 19.034 1.00 98.25 84 GLU A C 1
ATOM 673 O O . GLU A 1 84 ? -19.834 8.061 19.700 1.00 98.25 84 GLU A O 1
ATOM 678 N N . TYR A 1 85 ? -17.888 8.209 18.587 1.00 98.50 85 TYR A N 1
ATOM 679 C CA . TYR A 1 85 ? -17.499 6.803 18.755 1.00 98.50 85 TYR A CA 1
ATOM 680 C C . TYR A 1 85 ? -16.168 6.648 19.499 1.00 98.50 85 TYR A C 1
ATOM 682 O O . TYR A 1 85 ? -15.207 7.382 19.279 1.00 98.50 85 TYR A O 1
ATOM 690 N N . ASP A 1 86 ? -16.082 5.612 20.332 1.00 98.06 86 ASP A N 1
ATOM 691 C CA . ASP A 1 86 ? -14.841 5.172 20.964 1.00 98.06 86 ASP A CA 1
ATOM 692 C C . ASP A 1 86 ? -13.985 4.381 19.965 1.00 98.06 86 ASP A C 1
ATOM 694 O O . ASP A 1 86 ? -14.175 3.180 19.744 1.00 98.06 86 ASP A O 1
ATOM 698 N N . LEU A 1 87 ? -13.008 5.070 19.373 1.00 97.88 87 LEU A N 1
ATOM 699 C CA . LEU A 1 87 ? -12.002 4.482 18.488 1.00 97.88 87 LEU A CA 1
ATOM 700 C C . LEU A 1 87 ? -10.675 4.191 19.206 1.00 97.88 87 LEU A C 1
ATOM 702 O O . LEU A 1 87 ? -9.667 3.932 18.550 1.00 97.88 87 LEU A O 1
ATOM 706 N N . SER A 1 88 ? -10.656 4.167 20.544 1.00 96.94 88 SER A N 1
ATOM 707 C CA . SER A 1 88 ? -9.439 3.947 21.346 1.00 96.94 88 SER A CA 1
ATOM 708 C C . SER A 1 88 ? -8.784 2.578 21.147 1.00 96.94 88 SER A C 1
ATOM 710 O O . SER A 1 88 ? -7.679 2.360 21.643 1.00 96.94 88 SER A O 1
ATOM 712 N N . ALA A 1 89 ? -9.437 1.637 20.459 1.00 97.12 89 ALA A N 1
ATOM 713 C CA . ALA A 1 89 ? -8.852 0.357 20.064 1.00 97.12 89 ALA A CA 1
ATOM 714 C C . ALA A 1 89 ? -8.031 0.450 18.768 1.00 97.12 89 ALA A C 1
ATOM 716 O O . ALA A 1 89 ? -7.090 -0.325 18.602 1.00 97.12 89 ALA A O 1
ATOM 717 N N . LEU A 1 90 ? -8.357 1.394 17.879 1.00 96.81 90 LEU A N 1
ATOM 718 C CA . LEU A 1 90 ? -7.684 1.563 16.598 1.00 96.81 90 LEU A CA 1
ATOM 719 C C . LEU A 1 90 ? -6.242 2.036 16.837 1.00 96.81 90 LEU A C 1
ATOM 721 O O . LEU A 1 90 ? -5.970 2.889 17.683 1.00 96.81 90 LEU A O 1
ATOM 725 N N . ARG A 1 91 ? -5.291 1.426 16.133 1.00 94.38 91 ARG A N 1
ATOM 726 C CA . ARG A 1 91 ? -3.847 1.688 16.263 1.00 94.38 91 ARG A CA 1
ATOM 727 C C . ARG A 1 91 ? -3.223 2.107 14.944 1.00 94.38 91 ARG A C 1
ATOM 729 O O . ARG A 1 91 ? -2.249 2.853 14.942 1.00 94.38 91 ARG A O 1
ATOM 736 N N . MET A 1 92 ? -3.772 1.625 13.832 1.00 93.75 92 MET A N 1
ATOM 737 C CA . MET A 1 92 ? -3.212 1.867 12.512 1.00 93.75 92 MET A CA 1
ATOM 738 C C . MET A 1 92 ? -4.276 1.798 11.423 1.00 93.75 92 MET A C 1
ATOM 740 O O . MET A 1 92 ? -5.209 0.995 11.478 1.00 93.75 92 MET A O 1
ATOM 744 N N . LEU A 1 93 ? -4.084 2.614 10.394 1.00 95.06 93 LEU A N 1
ATOM 745 C CA . LEU A 1 93 ? -4.794 2.507 9.128 1.00 95.06 93 LEU A CA 1
ATOM 746 C C . LEU A 1 93 ? -3.813 2.129 8.023 1.00 95.06 93 LEU A C 1
ATOM 748 O O . LEU A 1 93 ? -2.681 2.614 7.996 1.00 95.06 93 LEU A O 1
ATOM 752 N N . VAL A 1 94 ? -4.267 1.285 7.103 1.00 94.69 94 VAL A N 1
ATOM 753 C CA . VAL A 1 94 ? -3.538 0.935 5.881 1.00 94.69 94 VAL A CA 1
ATOM 754 C C . VAL A 1 94 ? -4.320 1.496 4.706 1.00 94.69 94 VAL A C 1
ATOM 756 O O . VAL A 1 94 ? -5.476 1.123 4.52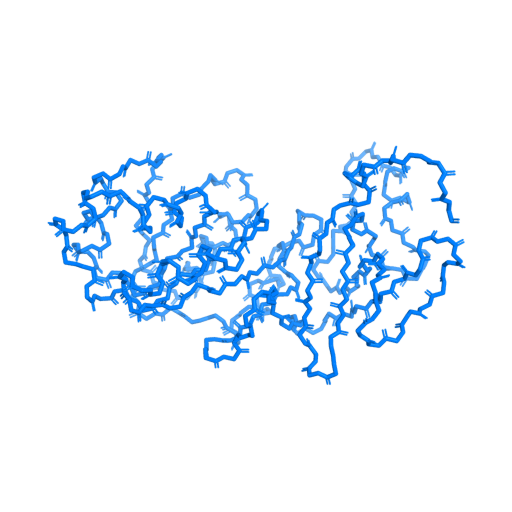0 1.00 94.69 94 VAL A O 1
ATOM 759 N N . SER A 1 95 ? -3.717 2.401 3.942 1.00 94.06 95 SER A N 1
ATOM 760 C CA . SER A 1 95 ? -4.337 3.010 2.763 1.00 94.06 95 SER A CA 1
ATOM 761 C C . SER A 1 95 ? -3.636 2.555 1.489 1.00 94.06 95 SER A C 1
ATOM 763 O O . SER A 1 95 ? -2.409 2.527 1.432 1.00 94.06 95 SER A O 1
ATOM 765 N N . ALA A 1 96 ? -4.409 2.243 0.454 1.00 92.00 96 ALA A N 1
ATOM 766 C CA . ALA A 1 96 ? -3.881 1.900 -0.866 1.00 92.00 96 ALA A CA 1
ATOM 767 C C . ALA A 1 96 ? -4.831 2.369 -1.978 1.00 92.00 96 ALA A C 1
ATOM 769 O O . ALA A 1 96 ? -5.782 3.112 -1.728 1.00 92.00 96 ALA A O 1
ATOM 770 N N . ALA A 1 97 ? -4.583 1.893 -3.201 1.00 84.44 97 ALA A N 1
ATOM 771 C CA . ALA A 1 97 ? -5.360 2.125 -4.426 1.00 84.44 97 ALA A CA 1
ATOM 772 C C . ALA A 1 97 ? -5.328 3.555 -4.993 1.00 84.44 97 ALA A C 1
ATOM 774 O O . ALA A 1 97 ? -5.576 3.728 -6.183 1.00 84.44 97 ALA A O 1
ATOM 775 N N . ALA A 1 98 ? -4.999 4.563 -4.189 1.00 84.88 98 ALA A N 1
ATOM 776 C CA . ALA A 1 98 ? -4.741 5.921 -4.651 1.00 84.88 98 ALA A CA 1
ATOM 777 C C . ALA A 1 98 ? -3.740 6.630 -3.720 1.00 84.88 98 ALA A C 1
ATOM 779 O O . ALA A 1 98 ? -3.667 6.270 -2.538 1.00 84.88 98 ALA A O 1
ATOM 780 N N . PRO A 1 99 ? -2.998 7.636 -4.224 1.00 81.94 99 PRO A N 1
ATOM 781 C CA . PRO A 1 99 ? -2.063 8.406 -3.415 1.00 81.94 99 PRO A CA 1
ATOM 782 C C . PRO A 1 99 ? -2.748 9.061 -2.213 1.00 81.94 99 PRO A C 1
ATOM 784 O O . PRO A 1 99 ? -3.815 9.672 -2.333 1.00 81.94 99 PRO A O 1
ATOM 787 N N . LEU A 1 100 ? -2.118 8.957 -1.046 1.00 83.38 100 LEU A N 1
ATOM 788 C CA . LEU A 1 100 ? -2.521 9.666 0.158 1.00 83.38 100 LEU A CA 1
ATOM 789 C C . LEU A 1 100 ? -1.636 10.907 0.317 1.00 83.38 100 LEU A C 1
ATOM 791 O O . LEU A 1 100 ? -0.430 10.798 0.527 1.00 83.38 100 LEU A O 1
ATOM 795 N N . GLY A 1 101 ? -2.229 12.098 0.232 1.00 78.62 101 GLY A N 1
ATOM 796 C CA . GLY A 1 101 ? -1.486 13.338 0.465 1.00 78.62 101 GLY A CA 1
ATOM 797 C C . GLY A 1 101 ? -0.960 13.415 1.902 1.00 78.62 101 GLY A C 1
ATOM 798 O O . GLY A 1 101 ? -1.687 13.076 2.837 1.00 78.62 101 GLY A O 1
ATOM 799 N N . ALA A 1 102 ? 0.269 13.907 2.090 1.00 74.75 102 ALA A N 1
ATOM 800 C CA . ALA A 1 102 ? 0.913 14.004 3.408 1.00 74.75 102 ALA A CA 1
ATOM 801 C C . ALA A 1 102 ? 0.033 14.725 4.449 1.00 74.75 102 ALA A C 1
ATOM 803 O O . ALA A 1 102 ? -0.189 14.209 5.540 1.00 74.75 102 ALA A O 1
ATOM 804 N N . GLY A 1 103 ? -0.608 15.836 4.065 1.00 87.56 103 GLY A N 1
ATOM 805 C CA . GLY A 1 103 ? -1.508 16.571 4.963 1.00 87.56 103 GLY A CA 1
ATOM 806 C C . GLY A 1 103 ? -2.729 15.770 5.439 1.00 87.56 103 GLY A C 1
ATOM 807 O O . GLY A 1 103 ? -3.307 16.094 6.474 1.00 87.56 103 GLY A O 1
ATOM 808 N N . LEU A 1 104 ? -3.129 14.710 4.725 1.00 91.19 104 LEU A N 1
ATOM 809 C CA . LEU A 1 104 ? -4.193 13.817 5.182 1.00 91.19 104 LEU A CA 1
ATOM 810 C C . LEU A 1 104 ? -3.692 12.811 6.229 1.00 91.19 104 LEU A C 1
ATOM 812 O O . LEU A 1 104 ? -4.435 12.517 7.165 1.00 91.19 104 LEU A O 1
ATOM 816 N N . GLN A 1 105 ? -2.452 12.319 6.117 1.00 91.69 105 GLN A N 1
ATOM 817 C CA . GLN A 1 105 ? -1.834 11.496 7.169 1.00 91.69 105 GLN A CA 1
ATOM 818 C C . GLN A 1 105 ? -1.766 12.283 8.481 1.00 91.69 105 GLN A C 1
ATOM 820 O O . GLN A 1 105 ? -2.214 11.786 9.516 1.00 91.69 105 GLN A O 1
ATOM 825 N N . ASP A 1 106 ? -1.307 13.533 8.407 1.00 92.25 106 ASP A N 1
ATOM 826 C CA . ASP A 1 106 ? -1.196 14.424 9.563 1.00 92.25 106 ASP A CA 1
ATOM 827 C C . ASP A 1 106 ? -2.562 14.749 10.174 1.00 92.25 106 ASP A C 1
ATOM 829 O O . ASP A 1 106 ? -2.718 14.716 11.391 1.00 92.25 106 ASP A O 1
ATOM 833 N N . ALA A 1 107 ? -3.584 15.004 9.349 1.00 95.06 107 ALA A N 1
ATOM 834 C CA . ALA A 1 107 ? -4.931 15.291 9.840 1.00 95.06 107 ALA A CA 1
ATOM 835 C C . ALA A 1 107 ? -5.560 14.093 10.575 1.00 95.06 107 ALA A C 1
ATOM 837 O O . ALA A 1 107 ? -6.210 14.269 11.607 1.00 95.06 107 ALA A O 1
ATOM 838 N N . VAL A 1 108 ? -5.351 12.869 10.073 1.00 95.88 108 VAL A N 1
ATOM 839 C CA . VAL A 1 108 ? -5.777 11.654 10.782 1.00 95.88 108 VAL A CA 1
ATOM 840 C C . VAL A 1 108 ? -4.999 11.493 12.087 1.00 95.88 108 VAL A C 1
ATOM 842 O O . VAL A 1 108 ? -5.605 11.206 13.121 1.00 95.88 108 VAL A O 1
ATOM 845 N N . HIS A 1 109 ? -3.681 11.699 12.053 1.00 94.44 109 HIS A N 1
ATOM 846 C CA . HIS A 1 109 ? -2.833 11.586 13.234 1.00 94.44 109 HIS A CA 1
ATOM 847 C C . HIS A 1 109 ? -3.232 12.584 14.325 1.00 94.44 109 HIS A C 1
ATOM 849 O O . HIS A 1 109 ? -3.418 12.188 15.472 1.00 94.44 109 HIS A O 1
ATOM 855 N N . LEU A 1 110 ? -3.443 13.850 13.963 1.00 95.81 110 LEU A N 1
ATOM 856 C CA . LEU A 1 110 ? -3.836 14.908 14.890 1.00 95.81 110 LEU A CA 1
ATOM 857 C C . LEU A 1 110 ? -5.164 14.599 15.593 1.00 95.81 110 LEU A C 1
ATOM 859 O O . LEU A 1 110 ? -5.315 14.899 16.774 1.00 95.81 110 LEU A O 1
ATOM 863 N N . ARG A 1 111 ? -6.124 14.002 14.877 1.00 96.94 111 ARG A N 1
ATOM 864 C CA . ARG A 1 111 ? -7.451 13.711 15.430 1.00 96.94 111 ARG A CA 1
ATOM 865 C C . ARG A 1 111 ? -7.506 12.409 16.224 1.00 96.94 111 ARG A C 1
ATOM 867 O O . ARG A 1 111 ? -8.122 12.367 17.281 1.00 96.94 111 ARG A O 1
ATOM 874 N N . LEU A 1 112 ? -6.921 11.337 15.691 1.00 96.75 112 LEU A N 1
ATOM 875 C CA . LEU A 1 112 ? -7.091 9.979 16.223 1.00 96.75 112 LEU A CA 1
ATOM 876 C C . LEU A 1 112 ? -5.853 9.451 16.961 1.00 96.75 112 LEU A C 1
ATOM 878 O O . LEU A 1 112 ? -5.927 8.393 17.579 1.00 96.75 112 LEU A O 1
ATOM 882 N N . GLY A 1 113 ? -4.712 10.139 16.884 1.00 95.31 113 GLY A N 1
ATOM 883 C CA . GLY A 1 113 ? -3.455 9.705 17.502 1.00 95.31 113 GLY A CA 1
ATOM 884 C C . GLY A 1 113 ? -2.829 8.463 16.856 1.00 95.31 113 GLY A C 1
ATOM 885 O O . GLY A 1 113 ? -1.952 7.841 17.450 1.00 95.31 113 GLY A O 1
ATOM 886 N N . ILE A 1 114 ? -3.268 8.079 15.653 1.00 94.38 114 ILE A N 1
ATOM 887 C CA . ILE A 1 114 ? -2.814 6.868 14.948 1.00 94.38 114 ILE A CA 1
ATOM 888 C C . ILE A 1 114 ? -2.047 7.205 13.673 1.00 94.38 114 ILE A C 1
ATOM 890 O O . ILE A 1 114 ? -2.163 8.301 13.130 1.00 94.38 114 ILE A O 1
ATOM 894 N N . GLN A 1 115 ? -1.272 6.243 13.178 1.00 91.00 115 GLN A N 1
ATOM 895 C CA . GLN A 1 115 ? -0.567 6.359 11.902 1.00 91.00 115 GLN A CA 1
ATOM 896 C C . GLN A 1 115 ? -1.409 5.810 10.745 1.00 91.00 115 GLN A C 1
ATOM 898 O O . GLN A 1 115 ? -2.142 4.827 10.898 1.00 91.00 115 GLN A O 1
ATOM 903 N N . VAL A 1 116 ? -1.245 6.413 9.564 1.00 93.19 116 VAL A N 1
ATOM 904 C CA . VAL A 1 116 ? -1.764 5.886 8.296 1.00 93.19 116 VAL A CA 1
ATOM 905 C C . VAL A 1 116 ? -0.586 5.459 7.430 1.00 93.19 116 VAL A C 1
ATOM 907 O O . VAL A 1 116 ? 0.088 6.309 6.846 1.00 93.19 116 VAL A O 1
ATOM 910 N N . LYS A 1 117 ? -0.332 4.152 7.334 1.00 92.56 117 LYS A N 1
ATOM 911 C CA . LYS A 1 117 ? 0.677 3.624 6.409 1.00 92.56 117 LYS A CA 1
ATOM 912 C C . LYS A 1 117 ? 0.079 3.467 5.014 1.00 92.56 117 LYS A C 1
ATOM 914 O O . LYS A 1 117 ? -1.102 3.138 4.878 1.00 92.56 117 LYS A O 1
ATOM 919 N N . GLN A 1 118 ? 0.891 3.693 3.988 1.00 93.56 118 GLN A N 1
ATOM 920 C CA . GLN A 1 118 ? 0.512 3.401 2.610 1.00 93.56 118 GLN A CA 1
ATOM 921 C C . GLN A 1 118 ? 1.108 2.068 2.164 1.00 93.56 118 GLN A C 1
ATOM 923 O O . GLN A 1 118 ? 2.166 1.663 2.646 1.00 93.56 118 GLN A O 1
ATOM 928 N N . CYS A 1 119 ? 0.435 1.406 1.231 1.00 94.44 119 CYS A N 1
ATOM 929 C CA . CYS A 1 119 ? 1.016 0.328 0.444 1.00 94.44 119 CYS A CA 1
ATOM 930 C C . CYS A 1 119 ? 0.710 0.517 -1.039 1.00 94.44 119 CYS A C 1
ATOM 932 O O . CYS A 1 119 ? -0.216 1.245 -1.409 1.00 94.44 119 CYS A O 1
ATOM 934 N N . TYR A 1 120 ? 1.506 -0.129 -1.887 1.00 95.81 120 TYR A N 1
ATOM 935 C CA . TYR A 1 120 ? 1.388 0.009 -3.333 1.00 95.81 120 TYR A CA 1
ATOM 936 C C . TYR A 1 120 ? 1.416 -1.335 -4.050 1.00 95.81 120 TYR A C 1
ATOM 938 O O . TYR A 1 120 ? 2.025 -2.314 -3.599 1.00 95.81 120 TYR A O 1
ATOM 946 N N . GLY A 1 121 ? 0.708 -1.354 -5.174 1.00 95.31 121 GLY A N 1
ATOM 947 C CA . GLY A 1 121 ? 0.411 -2.546 -5.924 1.00 95.31 121 GLY A CA 1
ATOM 948 C C . GLY A 1 121 ? -0.494 -2.293 -7.121 1.00 95.31 121 GLY A C 1
ATOM 949 O O . GLY A 1 121 ? -1.170 -1.267 -7.191 1.00 95.31 121 GLY A O 1
ATOM 950 N N . LEU A 1 122 ? -0.545 -3.274 -8.018 1.00 95.50 122 LEU A N 1
ATOM 951 C CA . LEU A 1 122 ? -1.460 -3.330 -9.159 1.00 95.50 122 LEU A CA 1
ATOM 952 C C . LEU A 1 122 ? -2.131 -4.701 -9.216 1.00 95.50 122 LEU A C 1
ATOM 954 O O . LEU A 1 122 ? -1.658 -5.657 -8.602 1.00 95.50 122 LEU A O 1
ATOM 958 N N . THR A 1 123 ? -3.209 -4.830 -9.984 1.00 94.94 123 THR A N 1
ATOM 959 C CA . THR A 1 123 ? -3.854 -6.134 -10.211 1.00 94.94 123 THR A CA 1
ATOM 960 C C . THR A 1 123 ? -2.880 -7.146 -10.795 1.00 94.94 123 THR A C 1
ATOM 962 O O . THR A 1 123 ? -2.810 -8.290 -10.342 1.00 94.94 123 THR A O 1
ATOM 965 N N . GLU A 1 124 ? -2.049 -6.682 -11.713 1.00 96.00 124 GLU A N 1
ATOM 966 C CA . GLU A 1 124 ? -1.013 -7.431 -12.402 1.00 96.00 124 GLU A CA 1
ATOM 967 C C . GLU A 1 124 ? 0.152 -7.850 -11.484 1.00 96.00 124 GLU A C 1
ATOM 969 O O . GLU A 1 124 ? 1.008 -8.631 -11.888 1.00 96.00 124 GLU A O 1
ATOM 974 N N . LEU A 1 125 ? 0.178 -7.375 -10.232 1.00 95.50 125 LEU A N 1
ATOM 975 C CA . LEU A 1 125 ? 1.184 -7.703 -9.216 1.00 95.50 125 LEU A CA 1
ATOM 976 C C . LEU A 1 125 ? 0.620 -8.511 -8.031 1.00 95.50 125 LEU A C 1
ATOM 978 O O . LEU A 1 125 ? 1.278 -8.691 -7.009 1.00 95.50 125 LEU A O 1
ATOM 982 N N . SER A 1 126 ? -0.606 -9.025 -8.148 1.00 92.12 126 SER A N 1
ATOM 983 C CA . SER A 1 126 ? -1.214 -9.977 -7.208 1.00 92.12 126 SER A CA 1
ATOM 984 C C . SER A 1 126 ? -1.385 -9.648 -5.696 1.00 92.12 126 SER A C 1
ATOM 986 O O . SER A 1 126 ? -1.400 -10.612 -4.922 1.00 92.12 126 SER A O 1
ATOM 988 N N . PRO A 1 127 ? -1.671 -8.425 -5.205 1.00 91.38 127 PRO A N 1
ATOM 989 C CA . PRO A 1 127 ? -1.477 -7.113 -5.795 1.00 91.38 127 PRO A CA 1
ATOM 990 C C . PRO A 1 127 ? -0.292 -6.345 -5.201 1.00 91.38 127 PRO A C 1
ATOM 992 O O . PRO A 1 127 ? 0.131 -5.369 -5.803 1.00 91.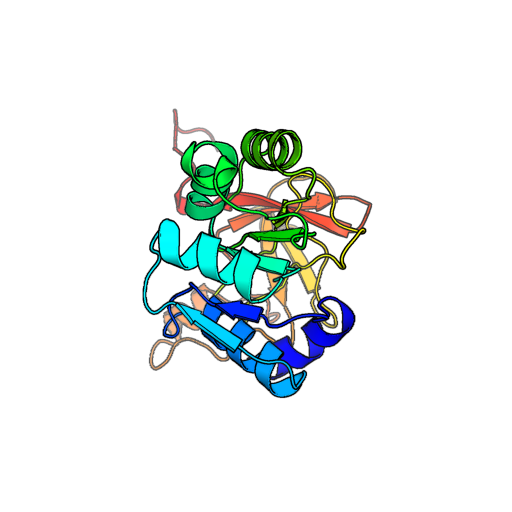38 127 PRO A O 1
ATOM 995 N N . ILE A 1 128 ? 0.210 -6.712 -4.020 1.00 94.38 128 ILE A N 1
ATOM 996 C CA . ILE A 1 128 ? 1.094 -5.857 -3.217 1.00 94.38 128 ILE A CA 1
ATOM 997 C C . ILE A 1 128 ? 2.556 -6.102 -3.585 1.00 94.38 128 ILE A C 1
ATOM 999 O O . ILE A 1 128 ? 3.018 -7.242 -3.576 1.00 94.38 128 ILE A O 1
ATOM 1003 N N . VAL A 1 129 ? 3.303 -5.024 -3.820 1.00 96.62 129 VAL A N 1
ATOM 1004 C CA . VAL A 1 129 ? 4.766 -5.084 -4.006 1.00 96.62 129 VAL A CA 1
ATOM 1005 C C . VAL A 1 129 ? 5.540 -4.201 -3.050 1.00 96.62 129 VAL A C 1
ATOM 1007 O O . VAL A 1 129 ? 6.671 -4.547 -2.720 1.00 96.62 129 VAL A O 1
ATOM 1010 N N . ASN A 1 130 ? 4.916 -3.135 -2.542 1.00 96.06 130 ASN A N 1
ATOM 1011 C CA . ASN A 1 130 ? 5.499 -2.300 -1.501 1.00 96.06 130 ASN A CA 1
ATOM 1012 C C . ASN A 1 130 ? 4.633 -2.388 -0.247 1.00 96.06 130 ASN A C 1
ATOM 1014 O O . ASN A 1 130 ? 3.425 -2.124 -0.297 1.00 96.06 130 ASN A O 1
ATOM 1018 N N . TYR A 1 131 ? 5.245 -2.769 0.872 1.00 94.62 131 TYR A N 1
ATOM 1019 C CA . TYR A 1 131 ? 4.570 -2.853 2.157 1.00 94.62 131 TYR A CA 1
ATOM 1020 C C . TYR A 1 131 ? 5.552 -2.723 3.317 1.00 94.62 131 TYR A C 1
ATOM 1022 O O . TYR A 1 131 ? 6.461 -3.535 3.474 1.00 94.62 131 TYR A O 1
ATOM 1030 N N . SER A 1 132 ? 5.336 -1.737 4.187 1.00 91.06 132 SER A N 1
ATOM 1031 C CA . SER A 1 132 ? 6.093 -1.636 5.435 1.00 91.06 132 SER A CA 1
ATOM 1032 C C . SER A 1 132 ? 5.468 -2.473 6.544 1.00 91.06 132 SER A C 1
ATOM 1034 O O . SER A 1 132 ? 4.251 -2.450 6.767 1.00 91.06 132 SER A O 1
ATOM 1036 N N . LYS A 1 133 ? 6.339 -3.131 7.312 1.00 88.69 133 LYS A N 1
ATOM 1037 C CA . LYS A 1 133 ? 5.998 -3.644 8.637 1.00 88.69 133 LYS A CA 1
ATOM 1038 C C . LYS A 1 133 ? 5.533 -2.499 9.540 1.00 88.69 133 LYS A C 1
ATOM 1040 O O . LYS A 1 133 ? 6.029 -1.373 9.438 1.00 88.69 133 LYS A O 1
ATOM 1045 N N . ASP A 1 134 ? 4.601 -2.795 10.439 1.00 85.62 134 ASP A N 1
ATOM 1046 C CA . ASP A 1 134 ? 4.131 -1.838 11.441 1.00 85.62 134 ASP A CA 1
ATOM 1047 C C . ASP A 1 134 ? 5.317 -1.237 12.218 1.00 85.62 134 ASP A C 1
ATOM 1049 O O . ASP A 1 134 ? 6.215 -1.959 12.652 1.00 85.62 134 ASP A O 1
ATOM 1053 N N . GLY A 1 135 ? 5.339 0.092 12.358 1.00 84.44 135 GLY A N 1
ATOM 1054 C CA . GLY A 1 135 ? 6.425 0.830 13.016 1.00 84.44 135 GLY A CA 1
ATOM 1055 C C . GLY A 1 135 ? 7.649 1.135 12.140 1.00 84.44 135 GLY A C 1
ATOM 1056 O O . GLY A 1 135 ? 8.495 1.916 12.561 1.00 84.44 135 GLY A O 1
ATOM 1057 N N . HIS A 1 136 ? 7.734 0.588 10.922 1.00 86.62 136 HIS A N 1
ATOM 1058 C CA . HIS A 1 136 ? 8.837 0.830 9.974 1.00 86.62 136 HIS A CA 1
ATOM 1059 C C . HIS A 1 136 ? 8.415 1.645 8.736 1.00 86.62 136 HIS A C 1
ATOM 1061 O O . HIS A 1 136 ? 9.159 1.743 7.756 1.00 86.62 136 HIS A O 1
ATOM 1067 N N . SER A 1 137 ? 7.205 2.208 8.742 1.00 86.75 137 SER A N 1
ATOM 1068 C CA . SER A 1 137 ? 6.721 3.070 7.662 1.00 86.75 137 SER A CA 1
ATOM 1069 C C . SER A 1 137 ? 7.377 4.448 7.716 1.00 86.75 137 SER A C 1
ATOM 1071 O O . SER A 1 137 ? 7.418 5.071 8.777 1.00 86.75 137 SER A O 1
ATOM 1073 N N . LYS A 1 138 ? 7.800 4.952 6.557 1.00 90.44 138 LYS A N 1
ATOM 1074 C CA . LYS A 1 138 ? 8.275 6.328 6.371 1.00 90.44 138 LYS A CA 1
ATOM 1075 C C . LYS A 1 138 ? 7.122 7.196 5.836 1.00 90.44 138 LYS A C 1
ATOM 1077 O O . LYS A 1 138 ? 6.356 6.701 5.005 1.00 90.44 138 LYS A O 1
ATOM 1082 N N . PRO A 1 139 ? 6.942 8.450 6.296 1.00 87.81 139 PRO A N 1
ATOM 1083 C CA . PRO A 1 139 ? 5.911 9.345 5.762 1.00 87.81 139 PRO A CA 1
ATOM 1084 C C . PRO A 1 139 ? 5.973 9.443 4.234 1.00 87.81 139 PRO A C 1
ATOM 1086 O O . PRO A 1 139 ? 7.062 9.400 3.667 1.00 87.81 139 PRO A O 1
ATOM 1089 N N . ALA A 1 140 ? 4.813 9.537 3.576 1.00 88.31 140 ALA A N 1
ATOM 1090 C CA . ALA A 1 140 ? 4.648 9.503 2.113 1.00 88.31 140 ALA A CA 1
ATOM 1091 C C . ALA A 1 140 ? 5.153 8.240 1.371 1.00 88.31 140 ALA A C 1
ATOM 1093 O O . ALA A 1 140 ? 4.748 8.019 0.231 1.00 88.31 140 ALA A O 1
ATOM 1094 N N . SER A 1 141 ? 5.961 7.378 1.993 1.00 93.81 141 SER A N 1
ATOM 1095 C CA . SER A 1 141 ? 6.394 6.119 1.387 1.00 93.81 141 SER A CA 1
ATOM 1096 C C . SER A 1 141 ? 5.237 5.125 1.289 1.00 93.81 141 SER A C 1
ATOM 1098 O O . SER A 1 141 ? 4.394 5.014 2.183 1.00 93.81 141 SER A O 1
ATOM 1100 N N . THR A 1 142 ? 5.248 4.350 0.208 1.00 95.25 142 THR A N 1
ATOM 1101 C CA . THR A 1 142 ? 4.387 3.176 -0.001 1.00 95.25 142 THR A CA 1
ATOM 1102 C C . THR A 1 142 ? 4.975 1.893 0.596 1.00 95.25 142 THR A C 1
ATOM 1104 O O . THR A 1 142 ? 4.411 0.812 0.448 1.00 95.25 142 THR A O 1
ATOM 1107 N N . GLY A 1 143 ? 6.100 2.018 1.295 1.00 95.00 143 GLY A N 1
ATOM 1108 C CA . GLY A 1 143 ? 6.797 0.961 2.001 1.00 95.00 143 GLY A CA 1
ATOM 1109 C C . GLY A 1 143 ? 8.013 0.421 1.264 1.00 95.00 143 GLY A C 1
ATOM 1110 O O . GLY A 1 143 ? 8.501 1.019 0.310 1.00 95.00 143 GLY A O 1
ATOM 1111 N N . THR A 1 144 ? 8.522 -0.705 1.749 1.00 96.12 144 THR A N 1
ATOM 1112 C CA . THR A 1 144 ? 9.673 -1.421 1.182 1.00 96.12 144 THR A CA 1
ATOM 1113 C C . THR A 1 144 ? 9.198 -2.591 0.328 1.00 96.12 144 THR A C 1
ATOM 1115 O O . THR A 1 144 ? 8.048 -3.018 0.454 1.00 96.12 144 THR A O 1
ATOM 1118 N N . LEU A 1 145 ? 10.080 -3.152 -0.498 1.00 96.75 145 LEU A N 1
ATOM 1119 C CA . LEU A 1 145 ? 9.751 -4.324 -1.312 1.00 96.75 145 LEU A CA 1
ATOM 1120 C C . LEU A 1 145 ? 9.304 -5.507 -0.443 1.00 96.75 145 LEU A C 1
ATOM 1122 O O . LEU A 1 145 ? 9.924 -5.815 0.579 1.00 96.75 145 LEU A O 1
ATOM 1126 N N . VAL A 1 146 ? 8.239 -6.192 -0.862 1.00 95.75 146 VAL A N 1
ATOM 1127 C CA . VAL A 1 146 ? 7.867 -7.485 -0.272 1.00 95.75 146 VAL A CA 1
ATOM 1128 C C . VAL A 1 146 ? 8.917 -8.554 -0.630 1.00 95.75 146 VAL A C 1
ATOM 1130 O O . VAL A 1 146 ? 9.596 -8.425 -1.655 1.00 95.75 146 VAL A O 1
ATOM 1133 N N . PRO A 1 147 ? 9.076 -9.628 0.171 1.00 95.12 147 PRO A N 1
ATOM 1134 C CA . PRO A 1 147 ? 10.104 -10.643 -0.066 1.00 95.12 147 PRO A CA 1
ATOM 1135 C C . PRO A 1 147 ? 10.096 -11.202 -1.494 1.00 95.12 147 PRO A C 1
ATOM 1137 O O . PRO A 1 147 ? 9.034 -11.384 -2.085 1.00 95.12 147 PRO A O 1
ATOM 1140 N N . HIS A 1 148 ? 11.274 -11.526 -2.032 1.00 95.56 148 HIS A N 1
ATOM 1141 C CA . HIS A 1 148 ? 11.448 -12.055 -3.395 1.00 95.56 148 HIS A CA 1
ATOM 1142 C C . HIS A 1 148 ? 10.950 -11.130 -4.520 1.00 95.56 148 HIS A C 1
ATOM 1144 O O . HIS A 1 148 ? 10.590 -11.610 -5.592 1.00 95.56 148 HIS A O 1
ATOM 1150 N N . THR A 1 149 ? 10.935 -9.817 -4.287 1.00 97.31 149 THR A N 1
ATOM 1151 C CA . THR A 1 149 ? 10.592 -8.816 -5.304 1.00 97.31 149 THR A CA 1
ATOM 1152 C C . THR A 1 149 ? 11.798 -7.949 -5.625 1.00 97.31 149 THR A C 1
ATOM 1154 O O . THR A 1 149 ? 12.511 -7.504 -4.730 1.00 97.31 149 THR A O 1
ATOM 1157 N N . GLU A 1 150 ? 11.998 -7.694 -6.910 1.00 98.06 150 GLU A N 1
ATOM 1158 C CA . GLU A 1 150 ? 12.995 -6.782 -7.453 1.00 98.06 150 GLU A CA 1
ATOM 1159 C C . GLU A 1 150 ? 12.295 -5.544 -8.018 1.00 98.06 150 GLU A C 1
ATOM 1161 O O . GLU A 1 150 ? 11.222 -5.649 -8.620 1.00 98.06 150 GLU A O 1
ATOM 1166 N N . LEU A 1 151 ? 12.924 -4.383 -7.849 1.00 98.38 151 LEU A N 1
ATOM 1167 C CA . LEU A 1 151 ? 12.484 -3.108 -8.407 1.00 98.38 151 LEU A CA 1
ATOM 1168 C C . LEU A 1 151 ? 13.618 -2.497 -9.227 1.00 98.38 151 LEU A C 1
ATOM 1170 O O . LEU A 1 151 ? 14.754 -2.420 -8.758 1.00 98.38 151 LEU A O 1
ATOM 1174 N N . ARG A 1 152 ? 13.287 -2.015 -10.423 1.00 98.12 152 ARG A N 1
ATOM 1175 C CA . ARG A 1 152 ? 14.103 -1.075 -11.194 1.00 98.12 152 ARG A CA 1
ATOM 1176 C C . ARG A 1 152 ? 13.351 0.246 -11.301 1.00 98.12 152 ARG A C 1
ATOM 1178 O O . ARG A 1 152 ? 12.151 0.244 -11.555 1.00 98.12 152 ARG A O 1
ATOM 1185 N N . VAL A 1 153 ? 14.053 1.358 -11.113 1.00 98.50 153 VAL A N 1
ATOM 1186 C CA . VAL A 1 153 ? 13.527 2.695 -11.406 1.00 98.50 153 VAL A CA 1
ATOM 1187 C C . VAL A 1 153 ? 14.138 3.116 -12.734 1.00 98.50 153 VAL A C 1
ATOM 1189 O O . VAL A 1 153 ? 15.351 3.283 -12.820 1.00 98.50 153 VAL A O 1
ATOM 1192 N N . VAL A 1 154 ? 13.326 3.212 -13.783 1.00 98.00 154 VAL A N 1
ATOM 1193 C CA . VAL A 1 154 ? 13.810 3.325 -15.164 1.00 98.00 154 VAL A CA 1
ATOM 1194 C C . VAL A 1 154 ? 13.482 4.695 -15.738 1.00 98.00 154 VAL A C 1
ATOM 1196 O O . VAL A 1 154 ? 12.352 5.168 -15.651 1.00 98.00 154 VAL A O 1
ATOM 1199 N N . CYS A 1 155 ? 14.461 5.342 -16.362 1.00 96.69 155 CYS A N 1
ATOM 1200 C CA . CYS A 1 155 ? 14.244 6.593 -17.075 1.00 96.69 155 CYS A CA 1
ATOM 1201 C C . CYS A 1 155 ? 13.326 6.365 -18.292 1.00 96.69 155 CYS A C 1
ATOM 1203 O O . CYS A 1 155 ? 13.729 5.636 -19.205 1.00 96.69 155 CYS A O 1
ATOM 1205 N N . PRO A 1 156 ? 12.144 7.008 -18.383 1.00 92.06 156 PRO A N 1
ATOM 1206 C CA . PRO A 1 156 ? 11.213 6.763 -19.487 1.00 92.06 156 PRO A CA 1
ATOM 1207 C C . PRO A 1 156 ? 11.760 7.146 -20.871 1.00 92.06 156 PRO A C 1
ATOM 1209 O O . PRO A 1 156 ? 11.304 6.609 -21.876 1.00 92.06 156 PRO A O 1
ATOM 1212 N N . SER A 1 157 ? 12.721 8.079 -20.943 1.00 91.88 157 SER A N 1
ATOM 1213 C CA . SER A 1 157 ? 13.292 8.553 -22.211 1.00 91.88 157 SER A CA 1
ATOM 1214 C C . SER A 1 157 ? 14.492 7.734 -22.689 1.00 91.88 157 SER A C 1
ATOM 1216 O O . SER A 1 157 ? 14.645 7.536 -23.892 1.00 91.88 157 SER A O 1
ATOM 1218 N N . SER A 1 158 ? 15.343 7.254 -21.776 1.00 94.38 158 SER A N 1
ATOM 1219 C CA . SER A 1 158 ? 16.571 6.526 -22.133 1.00 94.38 158 SER A CA 1
ATOM 1220 C C . SER A 1 158 ? 16.499 5.017 -21.902 1.00 94.38 158 SER A C 1
ATOM 1222 O O . SER A 1 158 ? 17.332 4.289 -22.437 1.00 94.38 158 SER A O 1
ATOM 1224 N N . GLY A 1 159 ? 15.551 4.535 -21.093 1.00 93.62 159 GLY A N 1
ATOM 1225 C CA . GLY A 1 159 ? 15.474 3.132 -20.674 1.00 93.62 159 GLY A CA 1
ATOM 1226 C C . GLY A 1 159 ? 16.571 2.702 -19.689 1.00 93.62 159 GLY A C 1
ATOM 1227 O O . GLY A 1 159 ? 16.696 1.511 -19.400 1.00 93.62 159 GLY A O 1
ATOM 1228 N N . ALA A 1 160 ? 17.374 3.643 -19.183 1.00 96.94 160 ALA A N 1
ATOM 1229 C CA . ALA A 1 160 ? 18.444 3.371 -18.226 1.00 96.94 160 ALA A CA 1
ATOM 1230 C C . ALA A 1 160 ? 17.925 3.284 -16.783 1.00 96.94 160 ALA A C 1
ATOM 1232 O O . ALA A 1 160 ? 16.963 3.965 -16.426 1.00 96.94 160 ALA A O 1
ATOM 1233 N N . ASP A 1 161 ? 18.606 2.495 -15.950 1.00 97.94 161 ASP A N 1
ATOM 1234 C CA . ASP A 1 161 ? 18.356 2.463 -14.508 1.00 97.94 161 ASP A CA 1
ATOM 1235 C C . ASP A 1 161 ? 18.811 3.763 -13.851 1.00 97.94 161 ASP A C 1
ATOM 1237 O O . ASP A 1 161 ? 19.901 4.273 -14.126 1.00 97.94 161 ASP A O 1
ATOM 1241 N N . LEU A 1 162 ? 17.965 4.283 -12.971 1.00 98.19 162 LEU A N 1
ATOM 1242 C CA . LEU A 1 162 ? 18.222 5.483 -12.198 1.00 98.19 162 LEU A CA 1
ATOM 1243 C C . LEU A 1 162 ? 18.753 5.123 -10.801 1.00 98.19 162 LEU A C 1
ATOM 1245 O O . LEU A 1 162 ? 18.340 4.114 -10.222 1.00 98.19 162 LEU A O 1
ATOM 1249 N N . PRO A 1 163 ? 19.671 5.933 -10.244 1.00 97.88 163 PRO A N 1
ATOM 1250 C CA . PRO A 1 163 ? 20.126 5.770 -8.868 1.00 97.88 163 PRO A CA 1
ATOM 1251 C C . PRO A 1 163 ? 19.010 6.131 -7.867 1.00 97.88 163 PRO A C 1
ATOM 1253 O O . PRO A 1 163 ? 17.984 6.695 -8.263 1.00 97.88 163 PRO A O 1
ATOM 1256 N N . PRO A 1 164 ? 19.210 5.850 -6.564 1.00 97.88 164 PRO A N 1
ATOM 1257 C CA . PRO A 1 164 ? 18.284 6.276 -5.520 1.00 97.88 164 PRO A CA 1
ATOM 1258 C C . PRO A 1 164 ? 17.949 7.771 -5.584 1.00 97.88 164 PRO A C 1
ATOM 1260 O O . PRO A 1 164 ? 18.747 8.584 -6.056 1.00 97.88 164 PRO A O 1
ATOM 1263 N N . ASP A 1 165 ? 16.758 8.115 -5.098 1.00 97.50 165 ASP A N 1
ATOM 1264 C CA . ASP A 1 165 ? 16.213 9.479 -5.043 1.00 97.50 165 ASP A CA 1
ATOM 1265 C C . ASP A 1 165 ? 15.996 10.164 -6.412 1.00 97.50 165 ASP A C 1
ATOM 1267 O O . ASP A 1 165 ? 15.698 11.358 -6.473 1.00 97.50 165 ASP A O 1
ATOM 1271 N N . GLN A 1 166 ? 16.080 9.422 -7.524 1.00 97.75 166 GLN A N 1
ATOM 1272 C CA . GLN A 1 166 ? 15.708 9.908 -8.856 1.00 97.75 166 GLN A CA 1
ATOM 1273 C C . GLN A 1 166 ? 14.387 9.305 -9.334 1.00 97.75 166 GLN A C 1
ATOM 1275 O O . GLN A 1 166 ? 14.161 8.101 -9.238 1.00 97.75 166 GLN A O 1
ATOM 1280 N N . VAL A 1 167 ? 13.514 10.160 -9.872 1.00 97.62 167 VAL A N 1
ATOM 1281 C CA . VAL A 1 167 ? 12.180 9.767 -10.339 1.00 97.62 167 VAL A CA 1
ATOM 1282 C C . VAL A 1 167 ? 12.262 9.104 -11.712 1.00 97.62 167 VAL A C 1
ATOM 1284 O O . VAL A 1 167 ? 12.747 9.706 -12.669 1.00 97.62 167 VAL A O 1
ATOM 1287 N N . GLY A 1 168 ? 11.712 7.898 -11.819 1.00 97.88 168 GLY A N 1
ATOM 1288 C CA . GLY A 1 168 ? 11.535 7.162 -13.070 1.00 97.88 168 GLY A CA 1
ATOM 1289 C C . GLY A 1 168 ? 10.314 6.252 -13.015 1.00 97.88 168 GLY A C 1
ATOM 1290 O O . GLY A 1 168 ? 9.562 6.261 -12.043 1.00 97.88 168 GLY A O 1
ATOM 1291 N N . GLU A 1 169 ? 10.093 5.473 -14.067 1.00 97.94 169 GLU A N 1
ATOM 129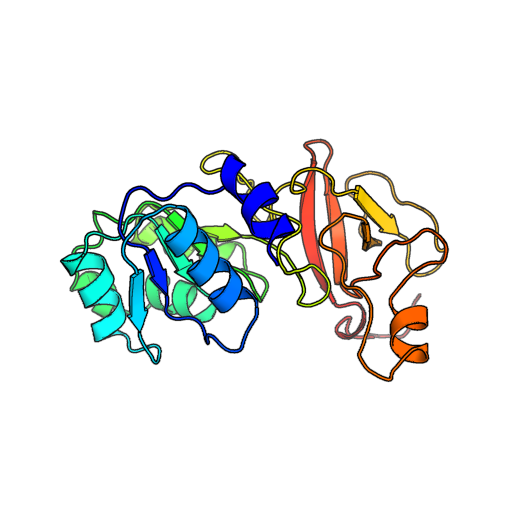2 C CA . GLU A 1 169 ? 9.044 4.458 -14.090 1.00 97.94 169 GLU A CA 1
ATOM 1293 C C . GLU A 1 169 ? 9.430 3.273 -13.198 1.00 97.94 169 GLU A C 1
ATOM 1295 O O . GLU A 1 169 ? 10.558 2.777 -13.257 1.00 97.94 169 GLU A O 1
ATOM 1300 N N . LEU A 1 170 ? 8.495 2.816 -12.366 1.00 98.38 170 LEU A N 1
ATOM 1301 C CA . LEU A 1 170 ? 8.721 1.691 -11.465 1.00 98.38 170 LEU A CA 1
ATOM 1302 C C . LEU A 1 170 ? 8.492 0.370 -12.202 1.00 98.38 170 LEU A C 1
ATOM 1304 O O . LEU A 1 170 ? 7.398 0.093 -12.685 1.00 98.38 170 LEU A O 1
ATOM 1308 N N . TRP A 1 171 ? 9.517 -0.468 -12.297 1.00 98.31 171 TRP A N 1
ATOM 1309 C CA . TRP A 1 171 ? 9.440 -1.771 -12.953 1.00 98.31 171 TRP A CA 1
ATOM 1310 C C . TRP A 1 171 ? 9.660 -2.884 -11.935 1.00 98.31 171 TRP A C 1
ATOM 1312 O O . TRP A 1 171 ? 10.706 -2.936 -11.288 1.00 98.31 171 TRP A O 1
ATOM 1322 N N . TYR A 1 172 ? 8.707 -3.807 -11.819 1.00 98.50 172 TYR A N 1
ATOM 1323 C CA . TYR A 1 172 ? 8.737 -4.863 -10.803 1.00 98.50 172 TYR A CA 1
ATOM 1324 C C . TYR A 1 172 ? 8.929 -6.246 -11.404 1.00 98.50 172 TYR A C 1
ATOM 1326 O O . TYR A 1 172 ? 8.283 -6.598 -12.387 1.00 98.50 172 TYR A O 1
ATOM 1334 N N . ARG A 1 173 ? 9.754 -7.071 -10.764 1.00 98.06 173 ARG A N 1
ATOM 1335 C CA . ARG A 1 173 ? 9.864 -8.502 -11.062 1.00 98.06 173 ARG A CA 1
ATOM 1336 C C . ARG A 1 173 ? 9.736 -9.302 -9.778 1.00 98.06 173 ARG A C 1
ATOM 1338 O O . ARG A 1 173 ? 10.276 -8.921 -8.745 1.00 98.06 173 ARG A O 1
ATOM 1345 N N . GLY A 1 174 ? 9.019 -10.413 -9.831 1.00 96.94 174 GLY A N 1
ATOM 1346 C CA . GLY A 1 174 ? 8.839 -11.273 -8.672 1.00 96.94 174 GLY A CA 1
ATOM 1347 C C . GLY A 1 174 ? 7.818 -12.373 -8.930 1.00 96.94 174 GLY A C 1
ATOM 1348 O O . GLY A 1 174 ? 7.129 -12.359 -9.952 1.00 96.94 174 GLY A O 1
ATOM 1349 N N . PRO A 1 175 ? 7.686 -13.324 -7.998 1.00 96.06 175 PRO A N 1
ATOM 1350 C CA . PRO A 1 175 ? 6.794 -14.468 -8.150 1.00 96.06 175 PRO A CA 1
ATOM 1351 C C . PRO A 1 175 ? 5.301 -14.075 -8.145 1.00 96.06 175 PRO A C 1
ATOM 1353 O O . PRO A 1 175 ? 4.451 -14.866 -8.539 1.00 96.06 175 PRO A O 1
ATOM 1356 N N . GLN A 1 176 ? 4.959 -12.861 -7.704 1.00 95.25 176 GLN A N 1
ATOM 1357 C CA . GLN A 1 176 ? 3.595 -12.322 -7.683 1.00 95.25 176 GLN A CA 1
ATOM 1358 C C . GLN A 1 176 ? 3.142 -11.676 -9.004 1.00 95.25 176 GLN A C 1
ATOM 1360 O O . GLN A 1 176 ? 1.956 -11.367 -9.142 1.00 95.25 176 GLN A O 1
ATOM 1365 N N . VAL A 1 177 ? 4.055 -11.448 -9.955 1.00 96.31 177 VAL A N 1
ATOM 1366 C CA . VAL A 1 177 ? 3.712 -10.869 -11.263 1.00 96.31 177 VAL A CA 1
ATOM 1367 C C . VAL A 1 177 ? 2.727 -11.793 -11.991 1.00 96.31 177 VAL A C 1
ATOM 1369 O O . VAL A 1 177 ? 2.817 -13.017 -11.891 1.00 96.31 177 VAL A O 1
ATOM 1372 N N . MET A 1 178 ? 1.739 -11.208 -12.670 1.00 95.25 178 MET A N 1
ATOM 1373 C CA . MET A 1 178 ? 0.728 -11.942 -13.430 1.00 95.25 178 MET A CA 1
ATOM 1374 C C . MET A 1 178 ? 1.345 -12.843 -14.507 1.00 95.25 178 MET A C 1
ATOM 1376 O O . MET A 1 178 ? 2.451 -12.604 -14.981 1.00 95.25 178 MET A O 1
ATOM 1380 N N . LEU A 1 179 ? 0.576 -13.835 -14.955 1.00 94.19 179 LEU A N 1
ATOM 1381 C CA . LEU A 1 179 ? 0.953 -14.653 -16.112 1.00 94.19 179 LEU A CA 1
ATOM 1382 C C . LEU A 1 179 ? 0.833 -13.883 -17.436 1.00 94.19 179 LEU A C 1
ATOM 1384 O O . LEU A 1 179 ? 1.547 -14.184 -18.383 1.00 94.19 179 LEU A O 1
ATOM 1388 N N . GLY A 1 180 ? -0.077 -12.911 -17.490 1.00 95.25 180 GLY A N 1
ATOM 1389 C CA . GLY A 1 180 ? -0.426 -12.153 -18.684 1.00 95.25 180 GLY A CA 1
ATOM 1390 C C . GLY A 1 180 ? -1.913 -11.820 -18.709 1.00 95.25 180 GLY A C 1
ATOM 1391 O O . GLY A 1 180 ? -2.683 -12.261 -17.846 1.00 95.25 180 GLY A O 1
ATOM 1392 N N . TYR A 1 181 ? -2.315 -11.042 -19.705 1.00 96.94 181 TYR A N 1
ATOM 1393 C CA . TYR A 1 181 ? -3.717 -10.779 -19.991 1.00 96.94 181 TYR A CA 1
ATOM 1394 C C . TYR A 1 181 ? -4.313 -11.936 -20.795 1.00 96.94 181 TYR A C 1
ATOM 1396 O O . TYR A 1 181 ? -3.736 -12.384 -21.783 1.00 96.94 181 TYR A O 1
ATOM 1404 N N . LEU A 1 182 ? -5.484 -12.413 -20.369 1.00 97.25 182 LEU A N 1
ATOM 1405 C CA . LEU A 1 182 ? -6.199 -13.487 -21.055 1.00 97.25 182 LEU A CA 1
ATOM 1406 C C . LEU A 1 182 ? -6.539 -13.068 -22.492 1.00 97.25 182 LEU A C 1
ATOM 1408 O O . LEU A 1 182 ? -7.126 -12.005 -22.693 1.00 97.25 182 LEU A O 1
ATOM 1412 N N . ASP A 1 183 ? -6.172 -13.914 -23.456 1.00 97.12 183 ASP A N 1
ATOM 1413 C CA . ASP A 1 183 ? -6.397 -13.727 -24.895 1.00 97.12 183 ASP A CA 1
ATOM 1414 C C . ASP A 1 183 ? -5.852 -12.395 -25.448 1.00 97.12 183 ASP A C 1
ATOM 1416 O O . ASP A 1 183 ? -6.379 -11.841 -26.416 1.00 97.12 183 ASP A O 1
ATOM 1420 N N . ASN A 1 184 ? -4.799 -11.851 -24.824 1.00 97.12 184 ASN A N 1
ATOM 1421 C CA . ASN A 1 184 ? -4.186 -10.594 -25.240 1.00 97.12 184 ASN A CA 1
ATOM 1422 C C . ASN A 1 184 ? -2.663 -10.603 -25.041 1.00 97.12 184 ASN A C 1
ATOM 1424 O O . ASN A 1 184 ? -2.105 -9.931 -24.165 1.00 97.12 184 ASN A O 1
ATOM 1428 N N . ASP A 1 185 ? -1.991 -11.373 -25.894 1.00 96.12 185 ASP A N 1
ATOM 1429 C CA . ASP A 1 185 ? -0.533 -11.506 -25.897 1.00 96.12 185 ASP A CA 1
ATOM 1430 C C . ASP A 1 185 ? 0.153 -10.158 -26.152 1.00 96.12 185 ASP A C 1
ATOM 1432 O O . ASP A 1 185 ? 1.090 -9.811 -25.440 1.00 96.12 185 ASP A O 1
ATOM 1436 N N . GLN A 1 186 ? -0.381 -9.335 -27.064 1.00 96.75 186 GLN A N 1
ATOM 1437 C CA . GLN A 1 186 ? 0.186 -8.015 -27.358 1.00 96.75 186 GLN A CA 1
ATOM 1438 C C . GLN A 1 186 ? 0.208 -7.111 -26.120 1.00 96.75 186 GLN A C 1
ATOM 1440 O O . GLN A 1 186 ? 1.242 -6.534 -25.800 1.00 96.75 186 GLN A O 1
ATOM 1445 N N . ALA A 1 187 ? -0.899 -7.011 -25.374 1.00 95.44 187 ALA A N 1
ATOM 1446 C CA . ALA A 1 187 ? -0.911 -6.209 -24.149 1.00 95.44 187 ALA A CA 1
ATOM 1447 C C . ALA A 1 187 ? 0.038 -6.777 -23.081 1.00 95.44 187 ALA A C 1
ATOM 1449 O O . ALA A 1 187 ? 0.600 -6.022 -22.283 1.00 95.44 187 ALA A O 1
ATOM 1450 N N . THR A 1 188 ? 0.225 -8.100 -23.060 1.00 95.00 188 THR A N 1
ATOM 1451 C CA . THR A 1 188 ? 1.160 -8.768 -22.147 1.00 95.00 188 THR A CA 1
ATOM 1452 C C . THR A 1 188 ? 2.607 -8.416 -22.493 1.00 95.00 188 THR A C 1
ATOM 1454 O O . THR A 1 188 ? 3.367 -8.019 -21.606 1.00 95.00 188 THR A O 1
ATOM 1457 N N . GLU A 1 189 ? 2.975 -8.488 -23.771 1.00 95.19 189 GLU A N 1
ATOM 1458 C CA . GLU A 1 189 ? 4.290 -8.090 -24.287 1.00 95.19 189 GLU A CA 1
ATOM 1459 C C . GLU A 1 189 ? 4.550 -6.589 -24.094 1.00 95.19 189 GLU A C 1
ATOM 1461 O O . GLU A 1 189 ? 5.641 -6.189 -23.685 1.00 95.19 189 GLU A O 1
ATOM 1466 N N . ASP A 1 190 ? 3.536 -5.744 -24.291 1.00 94.25 190 ASP A N 1
ATOM 1467 C CA . ASP A 1 190 ? 3.648 -4.297 -24.090 1.00 94.25 190 ASP A CA 1
ATOM 1468 C C . ASP A 1 190 ? 3.874 -3.937 -22.613 1.00 94.25 190 ASP A C 1
ATOM 1470 O O . ASP A 1 190 ? 4.591 -2.980 -22.302 1.00 94.25 190 ASP A O 1
ATOM 1474 N N . THR A 1 191 ? 3.307 -4.718 -21.690 1.00 95.31 191 THR A N 1
ATOM 1475 C CA . THR A 1 191 ? 3.363 -4.466 -20.238 1.00 95.31 191 THR A CA 1
ATOM 1476 C C . THR A 1 191 ? 4.569 -5.121 -19.568 1.00 95.31 191 THR A C 1
ATOM 1478 O O . THR A 1 191 ? 4.975 -4.716 -18.479 1.00 95.31 191 THR A O 1
ATOM 1481 N N . THR A 1 192 ? 5.191 -6.107 -20.212 1.00 95.69 192 THR A N 1
ATOM 1482 C CA . THR A 1 192 ? 6.355 -6.815 -19.673 1.00 95.69 192 THR A CA 1
ATOM 1483 C C . THR A 1 192 ? 7.619 -6.525 -20.477 1.00 95.69 192 THR A C 1
ATOM 1485 O O . THR A 1 192 ? 7.600 -5.966 -21.574 1.00 95.69 192 THR A O 1
ATOM 1488 N N . THR A 1 193 ? 8.774 -6.801 -19.889 1.00 95.06 193 THR A N 1
ATOM 1489 C CA . THR A 1 193 ? 10.065 -6.731 -20.571 1.00 95.06 193 THR A CA 1
ATOM 1490 C C . THR A 1 193 ? 10.554 -8.134 -20.894 1.00 95.06 193 THR A C 1
ATOM 1492 O O . THR A 1 193 ? 10.187 -9.107 -20.237 1.00 95.06 193 THR A O 1
ATOM 1495 N N . THR A 1 194 ? 11.481 -8.241 -21.843 1.00 91.44 194 THR A N 1
ATOM 1496 C CA . THR A 1 194 ? 12.142 -9.514 -22.179 1.00 91.44 194 THR A CA 1
ATOM 1497 C C . THR A 1 194 ? 12.903 -10.132 -21.001 1.00 91.44 194 THR A C 1
ATOM 1499 O O . THR A 1 194 ? 13.138 -11.335 -20.987 1.00 91.44 194 THR A O 1
ATOM 1502 N N . CYS A 1 195 ? 13.267 -9.334 -19.990 1.00 91.31 195 CYS A N 1
ATOM 1503 C CA . CYS A 1 195 ? 13.895 -9.799 -18.752 1.00 91.31 195 CYS A CA 1
ATOM 1504 C C . CYS A 1 195 ? 12.902 -10.041 -17.596 1.00 91.31 195 CYS A C 1
ATOM 1506 O O . CYS A 1 195 ? 13.331 -10.255 -16.456 1.00 91.31 195 CYS A O 1
ATOM 1508 N N . GLY A 1 196 ? 11.595 -10.038 -17.881 1.00 93.38 196 GLY A N 1
ATOM 1509 C CA . GLY A 1 196 ? 10.533 -10.442 -16.956 1.00 93.38 196 GLY A CA 1
ATOM 1510 C C . GLY A 1 196 ? 10.088 -9.369 -15.962 1.00 93.38 196 GLY A C 1
ATOM 1511 O O . GLY A 1 196 ? 9.468 -9.705 -14.957 1.00 93.38 196 GLY A O 1
ATOM 1512 N N . PHE A 1 197 ? 10.415 -8.097 -16.200 1.00 97.81 197 PHE A N 1
ATOM 1513 C CA . PHE A 1 197 ? 9.884 -6.992 -15.398 1.00 97.81 197 PHE A CA 1
ATOM 1514 C C . PHE A 1 197 ? 8.529 -6.542 -15.939 1.00 97.81 197 PHE A C 1
ATOM 1516 O O . PHE A 1 197 ? 8.357 -6.409 -17.146 1.00 97.81 197 PHE A O 1
ATOM 1523 N N . LEU A 1 198 ? 7.594 -6.255 -15.042 1.00 98.06 198 LEU A N 1
ATOM 1524 C CA . LEU A 1 198 ? 6.342 -5.574 -15.330 1.00 98.06 198 LEU A CA 1
ATOM 1525 C C . LEU A 1 198 ? 6.543 -4.058 -15.241 1.00 98.06 198 LEU A C 1
ATOM 1527 O O . LEU A 1 198 ? 6.996 -3.560 -14.208 1.00 98.06 198 LEU A O 1
ATOM 1531 N N . LYS A 1 199 ? 6.177 -3.340 -16.303 1.00 97.38 199 LYS A N 1
ATOM 1532 C CA . LYS A 1 199 ? 6.182 -1.874 -16.390 1.00 97.38 199 LYS A CA 1
ATOM 1533 C C . LYS A 1 199 ? 4.877 -1.358 -15.787 1.00 97.38 199 LYS A C 1
ATOM 1535 O O . LYS A 1 199 ? 3.804 -1.723 -16.266 1.00 97.38 199 LYS A O 1
ATOM 1540 N N . THR A 1 200 ? 4.932 -0.566 -14.718 1.00 96.50 200 THR A N 1
ATOM 1541 C CA . THR A 1 200 ? 3.699 -0.152 -14.024 1.00 96.50 200 THR A CA 1
ATOM 1542 C C . THR A 1 200 ? 2.989 1.013 -14.702 1.00 96.50 200 THR A C 1
ATOM 1544 O O . THR A 1 200 ? 1.802 1.221 -14.459 1.00 96.50 200 THR A O 1
ATOM 1547 N N . GLY A 1 201 ? 3.696 1.805 -15.515 1.00 95.06 201 GLY A N 1
ATOM 1548 C CA . GLY A 1 201 ? 3.212 3.108 -15.962 1.00 95.06 201 GLY A CA 1
ATOM 1549 C C . GLY A 1 201 ? 3.096 4.145 -14.837 1.00 95.06 201 GLY A C 1
ATOM 1550 O O . GLY A 1 201 ? 2.555 5.224 -15.077 1.00 95.06 201 GLY A O 1
ATOM 1551 N N . ASP A 1 202 ? 3.595 3.845 -13.635 1.00 95.69 202 ASP A N 1
ATOM 1552 C CA . ASP A 1 202 ? 3.613 4.740 -12.478 1.00 95.69 202 ASP A CA 1
ATOM 1553 C C . ASP A 1 202 ? 5.046 5.237 -12.234 1.00 95.69 202 ASP A C 1
ATOM 1555 O O . ASP A 1 202 ? 6.016 4.475 -12.301 1.00 95.69 202 ASP A O 1
ATOM 1559 N N . LEU A 1 203 ? 5.175 6.531 -11.954 1.00 96.38 203 LEU A N 1
ATOM 1560 C CA . LEU A 1 203 ? 6.434 7.191 -11.649 1.00 96.38 203 LEU A CA 1
ATOM 1561 C C . LEU A 1 203 ? 6.703 7.185 -10.151 1.00 96.38 203 LEU A C 1
ATOM 1563 O O . LEU A 1 203 ? 5.821 7.457 -9.333 1.00 96.38 203 LEU A O 1
ATOM 1567 N N . GLY A 1 204 ? 7.954 6.948 -9.793 1.00 97.00 204 GLY A N 1
ATOM 1568 C CA . GLY A 1 204 ? 8.394 6.945 -8.415 1.00 97.00 204 GLY A CA 1
ATOM 1569 C C . GLY A 1 204 ? 9.903 6.882 -8.287 1.00 97.00 204 GLY A C 1
ATOM 1570 O O . GLY A 1 204 ? 10.635 6.943 -9.272 1.00 97.00 204 GLY A O 1
ATOM 1571 N N . TYR A 1 205 ? 10.358 6.756 -7.052 1.00 97.88 205 TYR A N 1
ATOM 1572 C CA . TYR A 1 205 ? 11.761 6.556 -6.722 1.00 97.88 205 TYR A CA 1
ATOM 1573 C C . TYR A 1 205 ? 11.884 5.644 -5.502 1.00 97.88 205 TYR A C 1
ATOM 1575 O O . TYR A 1 205 ? 10.919 5.421 -4.765 1.00 97.88 205 TYR A O 1
ATOM 1583 N N . ILE A 1 206 ? 13.083 5.114 -5.298 1.00 98.12 206 ILE A N 1
ATOM 1584 C CA . ILE A 1 206 ? 13.479 4.417 -4.077 1.00 98.12 206 ILE A CA 1
ATOM 1585 C C . ILE A 1 206 ? 14.568 5.242 -3.400 1.00 98.12 206 ILE A C 1
ATOM 1587 O O . ILE A 1 206 ? 15.442 5.772 -4.087 1.00 98.12 206 ILE A O 1
ATOM 1591 N N . ASP A 1 207 ? 14.495 5.398 -2.084 1.00 97.25 207 ASP A N 1
ATOM 1592 C CA . ASP A 1 207 ? 15.540 6.091 -1.330 1.00 97.25 207 ASP A CA 1
ATOM 1593 C C . ASP A 1 207 ? 16.666 5.137 -0.896 1.00 97.25 207 ASP A C 1
ATOM 1595 O O . ASP A 1 207 ? 16.622 3.923 -1.115 1.00 97.25 207 ASP A O 1
ATOM 1599 N N . ASN A 1 208 ? 17.694 5.694 -0.257 1.00 96.69 208 ASN A N 1
ATOM 1600 C CA . ASN A 1 208 ? 18.837 4.925 0.240 1.00 96.69 208 ASN A CA 1
ATOM 1601 C C . ASN A 1 208 ? 18.492 3.954 1.391 1.00 96.69 208 ASN A C 1
ATOM 1603 O O . ASN A 1 208 ? 19.282 3.052 1.669 1.00 96.69 208 ASN A O 1
ATOM 1607 N N . ASP A 1 209 ? 17.328 4.105 2.034 1.00 95.12 209 ASP A N 1
ATOM 1608 C CA . ASP A 1 209 ? 16.838 3.214 3.095 1.00 95.12 209 ASP A CA 1
ATOM 1609 C C . ASP A 1 209 ? 15.979 2.060 2.530 1.00 95.12 209 ASP A C 1
ATOM 1611 O O . ASP A 1 209 ? 15.564 1.159 3.267 1.00 95.12 209 ASP A O 1
ATOM 1615 N N . GLY A 1 210 ? 15.715 2.062 1.218 1.00 95.19 210 GLY A N 1
ATOM 1616 C CA . GLY A 1 210 ? 14.901 1.064 0.527 1.00 95.19 210 GLY A CA 1
ATOM 1617 C C . GLY A 1 210 ? 13.395 1.347 0.549 1.00 95.19 210 GLY A C 1
ATOM 1618 O O . GLY A 1 210 ? 12.601 0.467 0.193 1.00 95.19 210 GLY A O 1
ATOM 1619 N N . HIS A 1 211 ? 12.975 2.545 0.961 1.00 96.75 211 HIS A N 1
ATOM 1620 C CA . HIS A 1 211 ? 11.578 2.974 0.930 1.00 96.75 211 HIS A CA 1
ATOM 1621 C C . HIS A 1 211 ? 11.205 3.480 -0.461 1.00 96.75 211 HIS A C 1
ATOM 1623 O O . HIS A 1 211 ? 11.897 4.305 -1.054 1.00 96.75 211 HIS A O 1
ATOM 1629 N N . VAL A 1 212 ? 10.071 3.006 -0.973 1.00 97.50 212 VAL A N 1
ATOM 1630 C CA . VAL A 1 212 ? 9.572 3.360 -2.304 1.00 97.50 212 VAL A CA 1
ATOM 1631 C C . VAL A 1 212 ? 8.513 4.451 -2.199 1.00 97.50 212 VAL A C 1
ATOM 1633 O O . VAL A 1 212 ? 7.583 4.364 -1.385 1.00 97.50 212 VAL A O 1
ATOM 1636 N N . PHE A 1 213 ? 8.619 5.458 -3.055 1.00 95.81 213 PHE A N 1
ATOM 1637 C CA . PHE A 1 213 ? 7.715 6.600 -3.133 1.00 95.81 213 PHE A CA 1
ATOM 1638 C C . PHE A 1 213 ? 7.088 6.646 -4.519 1.00 95.81 213 PHE A C 1
ATOM 1640 O O . PHE A 1 213 ? 7.795 6.693 -5.522 1.00 95.81 213 PHE A O 1
ATOM 1647 N N . VAL A 1 214 ? 5.758 6.631 -4.568 1.00 94.75 214 VAL A N 1
ATOM 1648 C CA . VAL A 1 214 ? 4.990 6.733 -5.813 1.00 94.75 214 VAL A CA 1
ATOM 1649 C C . VAL A 1 214 ? 4.526 8.175 -5.949 1.00 94.75 214 VAL A C 1
ATOM 1651 O O . VAL A 1 214 ? 3.892 8.706 -5.036 1.00 94.75 214 VAL A O 1
ATOM 1654 N N . VAL A 1 215 ? 4.889 8.808 -7.059 1.00 90.12 215 VAL A N 1
ATOM 1655 C CA . VAL A 1 215 ? 4.712 10.245 -7.290 1.00 90.12 215 VAL A CA 1
ATOM 1656 C C . VAL A 1 215 ? 3.470 10.508 -8.133 1.00 90.12 215 VAL A C 1
ATOM 1658 O O . VAL A 1 215 ? 2.604 11.270 -7.711 1.00 90.12 215 VAL A O 1
ATOM 1661 N N . ASP A 1 216 ? 3.375 9.886 -9.309 1.00 81.12 216 ASP A N 1
ATOM 1662 C CA . ASP A 1 216 ? 2.293 10.133 -10.269 1.00 81.12 216 ASP A CA 1
ATOM 1663 C C . ASP A 1 216 ? 2.177 8.980 -11.280 1.00 81.12 216 ASP A C 1
ATOM 1665 O O . ASP A 1 216 ? 2.975 8.043 -11.251 1.00 81.12 216 ASP A O 1
ATOM 1669 N N . ARG A 1 217 ? 1.220 9.050 -12.206 1.00 82.00 217 ARG A N 1
ATOM 1670 C CA . ARG A 1 217 ? 1.143 8.156 -13.366 1.00 82.00 217 ARG A CA 1
ATOM 1671 C C . ARG A 1 217 ? 1.773 8.798 -14.592 1.00 82.00 217 ARG A C 1
ATOM 1673 O O . ARG A 1 217 ? 1.524 9.963 -14.894 1.00 82.00 217 ARG A O 1
ATOM 1680 N N . LEU A 1 218 ? 2.467 8.002 -15.400 1.00 76.75 218 LEU A N 1
ATOM 1681 C CA . LEU A 1 218 ? 3.044 8.438 -16.675 1.00 76.75 218 LEU A CA 1
ATOM 1682 C C . LEU A 1 218 ? 1.985 9.054 -17.610 1.00 76.75 218 LEU A C 1
ATOM 1684 O O . LEU A 1 218 ? 2.262 10.014 -18.325 1.00 76.75 218 LEU A O 1
ATOM 1688 N N . LYS A 1 219 ? 0.759 8.511 -17.593 1.00 70.00 219 LYS A N 1
ATOM 1689 C CA . LYS A 1 219 ? -0.369 9.003 -18.402 1.00 70.00 219 LYS A CA 1
ATOM 1690 C C . LYS A 1 219 ? -1.033 10.270 -17.844 1.00 70.00 219 LYS A C 1
ATOM 1692 O O . LYS A 1 219 ? -1.683 10.968 -18.615 1.00 70.00 219 LYS A O 1
ATOM 1697 N N . GLU A 1 220 ? -0.862 10.568 -16.556 1.00 60.06 220 GLU A N 1
ATOM 1698 C CA . GLU A 1 220 ? -1.496 11.708 -15.868 1.00 60.06 220 GLU A CA 1
ATOM 1699 C C . GLU A 1 220 ? -0.566 12.931 -15.753 1.00 60.06 220 GLU A C 1
ATOM 1701 O O . GLU A 1 220 ? -1.003 14.008 -15.350 1.00 60.06 220 GLU A O 1
ATOM 1706 N N . LEU A 1 221 ? 0.695 12.813 -16.190 1.00 58.25 221 LEU A N 1
ATOM 1707 C CA . LEU A 1 221 ? 1.608 13.945 -16.347 1.00 58.25 221 LEU A CA 1
ATOM 1708 C C . LEU A 1 221 ? 1.011 14.976 -17.318 1.00 58.25 221 LEU A C 1
ATOM 1710 O O . LEU A 1 221 ? 1.031 14.812 -18.544 1.00 58.25 221 LEU A O 1
ATOM 1714 N N . ILE A 1 222 ? 0.476 16.067 -16.761 1.00 47.47 222 ILE A N 1
ATOM 1715 C CA . ILE A 1 222 ? -0.068 17.183 -17.535 1.00 47.47 222 ILE A CA 1
ATOM 1716 C C . ILE A 1 222 ? 1.059 17.769 -18.388 1.00 47.47 222 ILE A C 1
ATOM 1718 O O . ILE A 1 222 ? 1.985 18.408 -17.886 1.00 47.47 222 ILE A O 1
ATOM 1722 N N . LYS A 1 223 ? 0.950 17.596 -19.708 1.00 47.53 223 LYS A N 1
ATOM 1723 C CA . LYS A 1 223 ? 1.844 18.206 -20.699 1.00 47.53 223 LYS A CA 1
ATOM 1724 C C . LYS A 1 223 ? 1.614 19.714 -20.756 1.00 47.53 223 LYS A C 1
ATOM 1726 O O . LYS A 1 223 ? 0.933 20.220 -21.647 1.00 47.53 223 LYS A O 1
ATOM 1731 N N . TYR A 1 224 ? 2.192 20.454 -19.819 1.00 36.69 224 TYR A N 1
ATOM 1732 C CA . TYR A 1 224 ? 2.208 21.908 -19.886 1.00 36.69 224 TYR A CA 1
ATOM 1733 C C . TYR A 1 224 ? 3.449 22.378 -20.659 1.00 36.69 224 TYR A C 1
ATOM 1735 O O . TYR A 1 224 ? 4.576 22.212 -20.208 1.00 36.69 224 TYR A O 1
ATOM 1743 N N . LYS A 1 225 ? 3.225 22.978 -21.836 1.00 36.97 225 LYS A N 1
ATOM 1744 C CA . LYS A 1 225 ? 4.228 23.654 -22.689 1.00 36.97 225 LYS A CA 1
ATOM 1745 C C . LYS A 1 225 ? 5.300 22.798 -23.395 1.00 36.97 225 LYS A C 1
ATOM 1747 O O . LYS A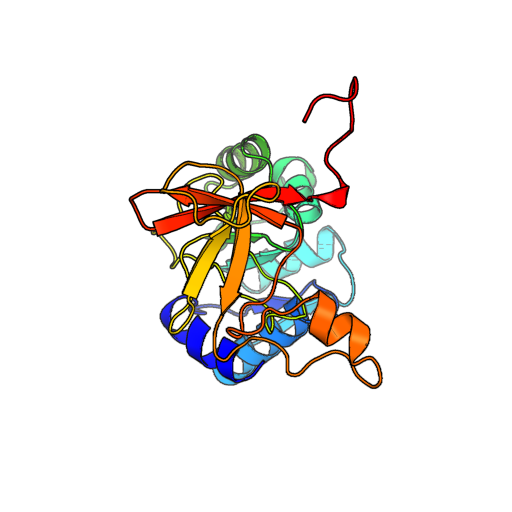 1 225 ? 6.245 23.366 -23.921 1.00 36.97 225 LYS A O 1
ATOM 1752 N N . GLY A 1 226 ? 5.125 21.482 -23.528 1.00 37.88 226 GLY A N 1
ATOM 1753 C CA . GLY A 1 226 ? 5.816 20.706 -24.575 1.00 37.88 226 GLY A CA 1
ATOM 1754 C C . GLY A 1 226 ? 7.344 20.585 -24.473 1.00 37.88 226 GLY A C 1
ATOM 1755 O O . GLY A 1 226 ? 8.002 20.547 -25.508 1.00 37.88 226 GLY A O 1
ATOM 1756 N N . HIS A 1 227 ? 7.911 20.487 -23.271 1.00 33.44 227 HIS A N 1
ATOM 1757 C CA . HIS A 1 227 ? 9.338 20.196 -23.102 1.00 33.44 227 HIS A CA 1
ATOM 1758 C C . HIS A 1 227 ? 9.545 18.771 -22.565 1.00 33.44 227 HIS A C 1
ATOM 1760 O O . HIS A 1 227 ? 8.918 18.392 -21.576 1.00 33.44 227 HIS A O 1
ATOM 1766 N N . GLN A 1 228 ? 10.369 17.999 -23.289 1.00 49.03 228 GLN A N 1
ATOM 1767 C CA . GLN A 1 228 ? 11.013 16.751 -22.858 1.00 49.03 228 GLN A CA 1
ATOM 1768 C C . GLN A 1 228 ? 12.375 17.077 -22.250 1.00 49.03 228 GLN A C 1
ATOM 1770 O O . GLN A 1 228 ? 12.998 18.048 -22.742 1.00 49.03 228 GLN A O 1
#

InterPro domains:
  IPR000873 AMP-dependent synthetase/ligase domain [PF00501] (16-182)

pLDDT: mean 91.65, std 10.78, range [33.44, 98.5]